Protein AF-A0A1Y3E7R2-F1 (afdb_monomer)

Structure (mmCIF, N/CA/C/O backbone):
data_AF-A0A1Y3E7R2-F1
#
_entry.id   AF-A0A1Y3E7R2-F1
#
loop_
_atom_site.group_PDB
_atom_site.id
_atom_site.type_symbol
_atom_site.label_atom_id
_atom_site.label_alt_id
_atom_site.label_comp_id
_atom_site.label_asym_id
_atom_site.label_entity_id
_atom_site.label_seq_id
_atom_site.pdbx_PDB_ins_code
_atom_site.Cartn_x
_atom_site.Cartn_y
_atom_site.Cartn_z
_atom_site.occupancy
_atom_site.B_iso_or_equiv
_atom_site.auth_seq_id
_atom_site.auth_comp_id
_atom_site.auth_asym_id
_atom_site.auth_atom_id
_atom_site.pdbx_PDB_model_num
ATOM 1 N N . MET A 1 1 ? -13.889 -16.840 64.607 1.00 48.59 1 MET A N 1
ATOM 2 C CA . MET A 1 1 ? -13.184 -15.552 64.413 1.00 48.59 1 MET A CA 1
ATOM 3 C C . MET A 1 1 ? -12.658 -15.409 62.982 1.00 48.59 1 MET A C 1
ATOM 5 O O . MET A 1 1 ? -13.091 -14.494 62.297 1.00 48.59 1 MET A O 1
ATOM 9 N N . TRP A 1 2 ? -11.839 -16.344 62.480 1.00 43.16 2 TRP A N 1
ATOM 10 C CA . TRP A 1 2 ? -11.330 -16.320 61.095 1.00 43.16 2 TRP A CA 1
ATOM 11 C C . TRP A 1 2 ? -12.426 -16.382 60.014 1.00 43.16 2 TRP A C 1
ATOM 13 O O . TRP A 1 2 ? -12.438 -15.567 59.103 1.00 43.16 2 TRP A O 1
ATOM 23 N N . GLN A 1 3 ? -13.434 -17.247 60.172 1.00 54.41 3 GLN A N 1
ATOM 24 C CA . GLN A 1 3 ? -14.582 -17.322 59.248 1.00 54.41 3 GLN A CA 1
ATOM 25 C C . GLN A 1 3 ? -15.438 -16.041 59.232 1.00 54.41 3 GLN A C 1
ATOM 27 O O . GLN A 1 3 ? -16.072 -15.712 58.233 1.00 54.41 3 GLN A O 1
ATOM 32 N N . THR A 1 4 ? -15.458 -15.300 60.342 1.00 60.34 4 THR A N 1
ATOM 33 C CA . THR A 1 4 ? -16.189 -14.034 60.476 1.00 60.34 4 THR A CA 1
ATOM 34 C C . THR A 1 4 ? -15.449 -12.906 59.754 1.00 60.34 4 THR A C 1
ATOM 36 O O . THR A 1 4 ? -16.074 -12.142 59.025 1.00 60.34 4 THR A O 1
ATOM 39 N N . LEU A 1 5 ? -14.118 -12.861 59.893 1.00 44.66 5 LEU A N 1
ATOM 40 C CA . LEU A 1 5 ? -13.217 -11.986 59.133 1.00 44.66 5 LEU A CA 1
ATOM 41 C C . LEU A 1 5 ? -13.256 -12.296 57.634 1.00 44.66 5 LEU A C 1
ATOM 43 O O . LEU A 1 5 ? -13.367 -11.374 56.834 1.00 44.66 5 LEU A O 1
ATOM 47 N N . GLN A 1 6 ? -13.259 -13.575 57.257 1.00 53.16 6 GLN A N 1
ATOM 48 C CA . GLN A 1 6 ? -13.374 -14.001 55.867 1.00 53.16 6 GLN A CA 1
ATOM 49 C C . GLN A 1 6 ? -14.718 -13.585 55.259 1.00 53.16 6 GLN A C 1
AT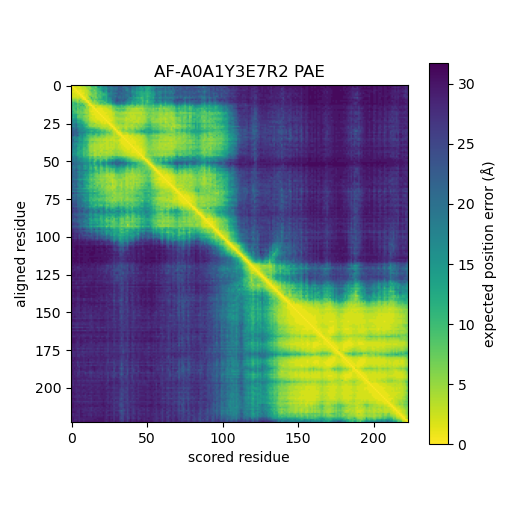OM 51 O O . GLN A 1 6 ? -14.716 -12.968 54.204 1.00 53.16 6 GLN A O 1
ATOM 56 N N . ARG A 1 7 ? -15.854 -13.793 55.943 1.00 55.09 7 ARG A N 1
ATOM 57 C CA . ARG A 1 7 ? -17.171 -13.326 55.459 1.00 55.09 7 ARG A CA 1
ATOM 58 C C . ARG A 1 7 ? -17.285 -11.802 55.377 1.00 55.09 7 ARG A C 1
ATOM 60 O O . ARG A 1 7 ? -17.940 -11.292 54.473 1.00 55.09 7 ARG A O 1
ATOM 67 N N . LEU A 1 8 ? -16.694 -11.064 56.319 1.00 57.59 8 LEU A N 1
ATOM 68 C CA . LEU A 1 8 ? -16.677 -9.594 56.296 1.00 57.59 8 LEU A CA 1
ATOM 69 C C . LEU A 1 8 ? -15.797 -9.066 55.156 1.00 57.59 8 LEU A C 1
ATOM 71 O O . LEU A 1 8 ? -16.212 -8.158 54.435 1.00 57.59 8 LEU A O 1
ATOM 75 N N . HIS A 1 9 ? -14.631 -9.677 54.945 1.00 51.28 9 HIS A N 1
ATOM 76 C CA . HIS A 1 9 ? -13.723 -9.349 53.851 1.00 51.28 9 HIS A CA 1
ATOM 77 C C . HIS A 1 9 ? -14.278 -9.791 52.484 1.00 51.28 9 HIS A C 1
ATOM 79 O O . HIS A 1 9 ? -14.146 -9.054 51.517 1.00 51.28 9 HIS A O 1
ATOM 85 N N . GLU A 1 10 ? -14.980 -10.925 52.395 1.00 49.47 10 GLU A N 1
ATOM 86 C CA . GLU A 1 10 ? -15.714 -11.384 51.201 1.00 49.47 10 GLU A CA 1
ATOM 87 C C . GLU A 1 10 ? -16.922 -10.494 50.879 1.00 49.47 10 GLU A C 1
ATOM 89 O O . GLU A 1 10 ? -17.213 -10.236 49.717 1.00 49.47 10 GLU A O 1
ATOM 94 N N . ARG A 1 11 ? -17.628 -9.959 51.882 1.00 49.81 11 ARG A N 1
ATOM 95 C CA . ARG A 1 11 ? -18.685 -8.956 51.648 1.00 49.81 11 ARG A CA 1
ATOM 96 C C . ARG A 1 11 ? -18.108 -7.627 51.164 1.00 49.81 11 ARG A C 1
ATOM 98 O O . ARG A 1 11 ? -18.665 -7.027 50.246 1.00 49.81 11 ARG A O 1
ATOM 105 N N . ALA A 1 12 ? -16.979 -7.193 51.726 1.00 52.09 12 ALA A N 1
ATOM 106 C CA . ALA A 1 12 ? -16.237 -6.032 51.233 1.00 52.09 12 ALA A CA 1
ATOM 107 C C . ALA A 1 12 ? -15.675 -6.273 49.816 1.00 52.09 12 ALA A C 1
ATOM 109 O O . ALA A 1 12 ? -15.677 -5.359 48.988 1.00 52.09 12 ALA A O 1
ATOM 110 N N . SER A 1 13 ? -15.273 -7.510 49.504 1.00 58.81 13 SER A N 1
ATOM 111 C CA . SER A 1 13 ? -14.800 -7.916 48.179 1.00 58.81 13 SER A CA 1
ATOM 112 C C . SER A 1 13 ? -15.940 -7.973 47.158 1.00 58.81 13 SER A C 1
ATOM 114 O O . SER A 1 13 ? -15.762 -7.502 46.039 1.00 58.81 13 SER A O 1
ATOM 116 N N . ILE A 1 14 ? -17.136 -8.429 47.551 1.00 65.31 14 ILE A N 1
ATOM 117 C CA . ILE A 1 14 ? -18.356 -8.415 46.729 1.00 65.31 14 ILE A CA 1
ATOM 118 C C . ILE A 1 14 ? -18.840 -6.992 46.471 1.00 65.31 14 ILE A C 1
ATOM 120 O O . ILE A 1 14 ? -19.171 -6.676 45.332 1.00 65.31 14 ILE A O 1
ATOM 124 N N . GLY A 1 15 ? -18.851 -6.118 47.481 1.00 67.38 15 GLY A N 1
ATOM 125 C CA . GLY A 1 15 ? -19.223 -4.712 47.306 1.00 67.38 15 GLY A CA 1
ATOM 126 C C . GLY A 1 15 ? -18.272 -3.987 46.352 1.00 67.38 15 GLY A C 1
ATOM 127 O O . GLY A 1 15 ? -18.714 -3.320 45.417 1.00 67.38 15 GLY A O 1
ATOM 128 N N . ARG A 1 16 ? -16.960 -4.195 46.523 1.00 68.81 16 ARG A N 1
ATOM 129 C CA . ARG A 1 16 ? -15.931 -3.659 45.621 1.00 68.81 16 ARG A CA 1
ATOM 130 C C . ARG A 1 16 ? -16.040 -4.251 44.216 1.00 68.81 16 ARG A C 1
ATOM 132 O O . ARG A 1 16 ? -15.933 -3.512 43.245 1.00 68.81 16 ARG A O 1
ATOM 139 N N . LYS A 1 17 ? -16.322 -5.549 44.096 1.00 67.38 17 LYS A N 1
ATOM 140 C CA . LYS A 1 17 ? -16.548 -6.231 42.816 1.00 67.38 17 LYS A CA 1
ATOM 141 C C . LYS A 1 17 ? -17.792 -5.713 42.100 1.00 67.38 17 LYS A C 1
ATOM 143 O O . LYS A 1 17 ? -17.721 -5.425 40.914 1.00 67.38 17 LYS A O 1
ATOM 148 N N . LEU A 1 18 ? -18.910 -5.548 42.805 1.00 67.50 18 LEU A N 1
ATOM 149 C CA . LEU A 1 18 ? -20.140 -4.969 42.262 1.00 67.50 18 LEU A CA 1
ATOM 150 C C . LEU A 1 18 ? -19.922 -3.525 41.818 1.00 67.50 18 LEU A C 1
ATOM 152 O O . LEU A 1 18 ? -20.389 -3.146 40.749 1.00 67.50 18 LEU A O 1
ATOM 156 N N . TYR A 1 19 ? -19.186 -2.736 42.601 1.00 75.38 19 TYR A N 1
ATOM 157 C CA . TYR A 1 19 ? -18.806 -1.379 42.224 1.00 75.38 19 TYR A CA 1
ATOM 158 C C . TYR A 1 19 ? -17.951 -1.360 40.949 1.00 75.38 19 TYR A C 1
ATOM 160 O O . TYR A 1 19 ? -18.277 -0.629 40.017 1.00 75.38 19 TYR A O 1
ATOM 168 N N . LEU A 1 20 ? -16.907 -2.194 40.876 1.00 70.75 20 LEU A N 1
ATOM 169 C CA . LEU A 1 20 ? -16.027 -2.295 39.707 1.00 70.75 20 LEU A CA 1
ATOM 170 C C . LEU A 1 20 ? -16.777 -2.796 38.467 1.00 70.75 20 LEU A C 1
ATOM 172 O O . LEU A 1 20 ? -16.630 -2.203 37.406 1.00 70.75 20 LEU A O 1
ATOM 176 N N . MET A 1 21 ? -17.644 -3.803 38.604 1.00 68.75 21 MET A N 1
ATOM 177 C CA . MET A 1 21 ? -18.493 -4.307 37.517 1.00 68.75 21 MET A CA 1
ATOM 178 C C . MET A 1 21 ? -19.489 -3.252 37.049 1.00 68.75 21 MET A C 1
ATOM 180 O O . MET A 1 21 ? -19.584 -2.978 35.859 1.00 68.75 21 MET A O 1
ATOM 184 N N . ARG A 1 22 ? -20.197 -2.590 37.969 1.00 72.62 22 ARG A N 1
ATOM 185 C CA . ARG A 1 22 ? -21.127 -1.508 37.621 1.00 72.62 22 ARG A CA 1
ATOM 186 C C . ARG A 1 22 ? -20.408 -0.353 36.925 1.00 72.62 22 ARG A C 1
ATOM 188 O O . ARG A 1 22 ? -20.959 0.226 35.994 1.00 72.62 22 ARG A O 1
ATOM 195 N N . LYS A 1 23 ? -19.184 -0.035 37.354 1.00 77.25 23 LYS A N 1
ATOM 196 C CA . LYS A 1 23 ? -18.335 0.973 36.712 1.00 77.25 23 LYS A CA 1
ATOM 197 C C . LYS A 1 23 ? -17.867 0.519 35.325 1.00 77.25 23 LYS A C 1
ATOM 199 O O . LYS A 1 23 ? -17.872 1.332 34.411 1.00 77.25 23 LYS A O 1
ATOM 204 N N . LEU A 1 24 ? -17.525 -0.759 35.161 1.00 75.06 24 LEU A N 1
ATOM 205 C CA . LEU A 1 24 ? -17.124 -1.363 33.889 1.00 75.06 24 LEU A CA 1
ATOM 206 C C . LEU A 1 24 ? -18.269 -1.340 32.865 1.00 75.06 24 LEU A C 1
ATOM 208 O O . LEU A 1 24 ? -18.112 -0.762 31.795 1.00 75.06 24 LEU A O 1
ATOM 212 N N . TYR A 1 25 ? -19.443 -1.868 33.220 1.00 72.31 25 TYR A N 1
ATOM 213 C CA . TYR A 1 25 ? -20.623 -1.874 32.341 1.00 72.31 25 TYR A CA 1
ATOM 214 C C . TYR A 1 25 ? -21.200 -0.473 32.088 1.00 72.31 25 TYR A C 1
ATOM 216 O O . TYR A 1 25 ? -21.837 -0.239 31.062 1.00 72.31 25 TYR A O 1
ATOM 224 N N . GLY A 1 26 ? -20.985 0.459 33.020 1.00 73.56 26 GLY A N 1
ATOM 225 C CA . GLY A 1 26 ? -21.422 1.850 32.913 1.00 73.56 26 GLY A CA 1
ATOM 226 C C . GLY A 1 26 ? -20.464 2.760 32.144 1.00 73.56 26 GLY A C 1
ATOM 227 O O . GLY A 1 26 ? -20.820 3.909 31.883 1.00 73.56 26 GLY A O 1
ATOM 228 N N . MET A 1 27 ? -19.264 2.292 31.783 1.00 77.19 27 MET A N 1
ATOM 229 C CA . MET A 1 27 ? -18.353 3.091 30.971 1.00 77.19 27 MET A CA 1
ATOM 230 C C . MET A 1 27 ? -18.896 3.235 29.552 1.00 77.19 27 MET A C 1
ATOM 232 O O . MET A 1 27 ? -19.295 2.277 28.883 1.00 77.19 27 MET A O 1
ATOM 236 N N . ARG A 1 28 ? -18.895 4.480 29.095 1.00 76.88 28 ARG A N 1
ATOM 237 C CA . ARG A 1 28 ? -19.242 4.875 27.739 1.00 76.88 28 ARG A CA 1
ATOM 238 C C . ARG A 1 28 ? -18.183 5.846 27.269 1.00 76.88 28 ARG A C 1
ATOM 240 O O . ARG A 1 28 ? -17.807 6.751 28.015 1.00 76.88 28 ARG A O 1
ATOM 247 N N . PHE A 1 29 ? -17.700 5.651 26.053 1.00 75.19 29 PHE A N 1
ATOM 248 C CA . PHE A 1 29 ? -16.810 6.616 25.439 1.00 75.19 29 PHE A CA 1
ATOM 249 C C . PHE A 1 29 ? -17.634 7.831 25.011 1.00 75.19 29 PHE A C 1
ATOM 251 O O . PHE A 1 29 ? -18.410 7.766 24.062 1.00 75.19 29 PHE A O 1
ATOM 258 N N . THR A 1 30 ? -17.515 8.924 25.765 1.00 65.44 30 THR A N 1
ATOM 259 C CA . THR A 1 30 ? -18.251 10.171 25.514 1.00 65.44 30 THR A CA 1
ATOM 260 C C . THR A 1 30 ? -17.359 11.228 24.870 1.00 65.44 30 THR A C 1
ATOM 262 O O . THR A 1 30 ? -17.726 11.788 23.841 1.00 65.44 30 THR A O 1
ATOM 265 N N . HIS A 1 31 ? -16.167 11.465 25.428 1.00 57.28 31 HIS A N 1
ATOM 266 C CA . HIS A 1 31 ? -15.193 12.446 24.941 1.00 57.28 31 HIS A CA 1
ATOM 267 C C . HIS A 1 31 ? -13.747 11.993 25.222 1.00 57.28 31 HIS A C 1
ATOM 269 O O . HIS A 1 31 ? -13.496 11.236 26.159 1.00 57.28 31 HIS A O 1
ATOM 275 N N . GLY A 1 32 ? -12.779 12.497 24.447 1.00 68.12 32 GLY A N 1
ATOM 276 C CA . GLY A 1 32 ? -11.347 12.212 24.616 1.00 68.12 32 GLY A CA 1
ATOM 277 C C . GLY A 1 32 ? -10.779 11.310 23.520 1.00 68.12 32 GLY A C 1
ATOM 278 O O . GLY A 1 32 ? -11.336 11.222 22.432 1.00 68.12 32 GLY A O 1
ATOM 279 N N . THR A 1 33 ? -9.642 10.663 23.783 1.00 71.00 33 THR A N 1
ATOM 280 C CA . THR A 1 33 ? -9.033 9.706 22.846 1.00 71.00 33 THR A CA 1
ATOM 281 C C . THR A 1 33 ? -9.493 8.289 23.168 1.00 71.00 33 THR A C 1
ATOM 283 O O . THR A 1 33 ? -9.562 7.912 24.343 1.00 71.00 33 THR A O 1
ATOM 286 N N . MET A 1 34 ? -9.727 7.461 22.145 1.00 70.50 34 MET A N 1
ATOM 287 C CA . MET A 1 34 ? -10.049 6.042 22.345 1.00 70.50 34 MET A CA 1
ATOM 288 C C . MET A 1 34 ? -8.994 5.322 23.207 1.00 70.50 34 MET A C 1
ATOM 290 O O . MET A 1 34 ? -9.319 4.429 23.979 1.00 70.50 34 MET A O 1
ATOM 294 N N . GLN A 1 35 ? -7.730 5.747 23.148 1.00 68.06 35 GLN A N 1
ATOM 295 C CA . GLN A 1 35 ? -6.669 5.167 23.969 1.00 68.06 35 GLN A CA 1
ATOM 296 C C . GLN A 1 35 ? -6.808 5.490 25.462 1.00 68.06 35 GLN A C 1
ATOM 298 O O . GLN A 1 35 ? -6.546 4.622 26.287 1.00 68.06 35 GLN A O 1
ATOM 303 N N . SER A 1 36 ? -7.253 6.699 25.814 1.00 74.50 36 SER A N 1
ATOM 304 C CA . SER A 1 36 ? -7.559 7.050 27.207 1.00 74.50 36 SER A CA 1
ATOM 305 C C . SER A 1 36 ? -8.718 6.206 27.743 1.00 74.50 36 SER A C 1
ATOM 307 O O . SER A 1 36 ? -8.652 5.674 28.848 1.00 74.50 36 SER A O 1
ATOM 309 N N . HIS A 1 37 ? -9.746 6.006 26.915 1.00 77.12 37 HIS A N 1
ATOM 310 C CA . HIS A 1 37 ? -10.903 5.177 27.254 1.00 77.12 37 HIS A CA 1
ATOM 311 C C . HIS A 1 37 ? -10.533 3.709 27.472 1.00 77.12 37 HIS A C 1
ATOM 313 O O . HIS A 1 37 ? -10.878 3.131 28.499 1.00 77.12 37 HIS A O 1
ATOM 319 N N . ILE A 1 38 ? -9.753 3.128 26.556 1.00 73.75 38 ILE A N 1
ATOM 320 C CA . ILE A 1 38 ? -9.257 1.753 26.688 1.00 73.75 38 ILE A CA 1
ATOM 321 C C . ILE A 1 38 ? -8.362 1.619 27.924 1.00 73.75 38 ILE A C 1
ATOM 323 O O . ILE A 1 38 ? -8.511 0.661 28.678 1.00 73.75 38 ILE A O 1
ATOM 327 N N . ASN A 1 39 ? -7.475 2.585 28.180 1.00 75.56 39 ASN A N 1
ATOM 328 C CA . ASN A 1 39 ? -6.644 2.576 29.383 1.00 75.56 39 ASN A CA 1
ATOM 329 C C . ASN A 1 39 ? -7.501 2.607 30.659 1.00 75.56 39 ASN A C 1
ATOM 331 O O . ASN A 1 39 ? -7.202 1.868 31.592 1.00 75.56 39 ASN A O 1
ATOM 335 N N . GLY A 1 40 ? -8.593 3.379 30.685 1.00 78.25 40 GLY A N 1
ATOM 336 C CA . GLY A 1 40 ? -9.543 3.392 31.803 1.00 78.25 40 GLY A CA 1
ATOM 337 C C . GLY A 1 40 ? -10.268 2.054 32.001 1.00 78.25 40 GLY A C 1
ATOM 338 O O . GLY A 1 40 ? -10.442 1.604 33.137 1.00 78.25 40 GLY A O 1
ATOM 339 N N . ILE A 1 41 ? -10.632 1.373 30.910 1.00 75.94 41 ILE A N 1
ATOM 340 C CA . ILE A 1 41 ? -11.194 0.014 30.956 1.00 75.94 41 ILE A CA 1
ATOM 341 C C . ILE A 1 41 ? -10.166 -0.977 31.512 1.00 75.94 41 ILE A C 1
ATOM 343 O O . ILE A 1 41 ? -10.467 -1.709 32.456 1.00 75.94 41 ILE A O 1
ATOM 347 N N . LEU A 1 42 ? -8.939 -0.967 30.988 1.00 72.56 42 LEU A N 1
ATOM 348 C CA . LEU A 1 42 ? -7.851 -1.839 31.441 1.00 72.56 42 LEU A CA 1
ATOM 349 C C . LEU A 1 42 ? -7.462 -1.579 32.901 1.00 72.56 42 LEU A C 1
ATOM 351 O O . LEU A 1 42 ? -7.155 -2.519 33.634 1.00 72.56 42 LEU A O 1
ATOM 355 N N . GLU A 1 43 ? -7.523 -0.335 33.367 1.00 76.31 43 GLU A N 1
ATOM 356 C CA . GLU A 1 43 ? -7.282 0.001 34.771 1.00 76.31 43 GLU A CA 1
ATOM 357 C C . GLU A 1 43 ? -8.341 -0.641 35.687 1.00 76.31 43 GLU A C 1
ATOM 359 O O . GLU A 1 43 ? -8.024 -1.209 36.731 1.00 76.31 43 GLU A O 1
ATOM 364 N N . ILE A 1 44 ? -9.609 -0.648 35.274 1.00 74.31 44 ILE A N 1
ATOM 365 C CA . ILE A 1 44 ? -10.688 -1.290 36.042 1.00 74.31 44 ILE A CA 1
ATOM 366 C C . ILE A 1 44 ? -10.589 -2.819 35.983 1.00 74.31 44 ILE A C 1
ATOM 368 O O . ILE A 1 44 ? -10.835 -3.495 36.989 1.00 74.31 44 ILE A O 1
ATOM 372 N N . VAL A 1 45 ? -10.169 -3.375 34.846 1.00 72.00 45 VAL A N 1
ATOM 373 C CA . VAL A 1 45 ? -9.900 -4.813 34.697 1.00 72.00 45 VAL A CA 1
ATOM 374 C C . VAL A 1 45 ? -8.721 -5.243 35.567 1.00 72.00 45 VAL A C 1
ATOM 376 O O . VAL A 1 45 ? -8.834 -6.231 36.287 1.00 72.00 45 VAL A O 1
ATOM 379 N N . THR A 1 46 ? -7.617 -4.496 35.584 1.00 70.69 46 THR A N 1
ATOM 380 C CA . THR A 1 46 ? -6.460 -4.799 36.449 1.00 70.69 46 THR A CA 1
ATOM 381 C C . THR A 1 46 ? -6.813 -4.684 37.934 1.00 70.69 46 THR A C 1
ATOM 383 O O . THR A 1 46 ? -6.436 -5.559 38.714 1.00 70.69 46 THR A O 1
ATOM 386 N N . GLN A 1 47 ? -7.634 -3.703 38.325 1.00 69.88 47 GLN A N 1
ATOM 387 C CA . GLN A 1 47 ? -8.199 -3.615 39.681 1.00 69.88 47 GLN A CA 1
ATOM 388 C C . GLN A 1 47 ? -9.141 -4.788 40.021 1.00 69.88 47 GLN A C 1
ATOM 390 O O . GLN A 1 47 ? -9.291 -5.128 41.197 1.00 69.88 47 GLN A O 1
ATOM 395 N N . SER A 1 48 ? -9.752 -5.419 39.014 1.00 63.97 48 SER A N 1
ATOM 396 C CA . SER A 1 48 ? -10.640 -6.582 39.164 1.00 63.97 48 SER A CA 1
ATOM 397 C C . SER A 1 48 ? -9.891 -7.922 39.146 1.00 63.97 48 SER A C 1
ATOM 399 O O . SER A 1 48 ? -10.326 -8.857 39.818 1.00 63.97 48 SER A O 1
ATOM 401 N N . ARG A 1 49 ? -8.732 -8.018 38.471 1.00 60.25 49 ARG A N 1
ATOM 402 C CA . ARG A 1 49 ? -7.871 -9.223 38.443 1.00 60.25 49 ARG A CA 1
ATOM 403 C C . ARG A 1 49 ? -7.356 -9.623 39.834 1.00 60.25 49 ARG A C 1
ATOM 405 O O . ARG A 1 49 ? -7.134 -10.800 40.089 1.00 60.25 49 ARG A O 1
ATOM 412 N N . GLY A 1 50 ? -7.258 -8.676 40.773 1.00 56.50 50 GLY A N 1
ATOM 413 C CA . GLY A 1 50 ? -6.948 -8.955 42.183 1.00 56.50 50 GLY A CA 1
ATOM 414 C C . GLY A 1 50 ? -8.080 -9.623 42.988 1.00 56.50 50 GLY A C 1
ATOM 415 O O . GLY A 1 50 ? -7.875 -9.970 44.149 1.00 56.50 50 GLY A O 1
ATOM 416 N N . LEU A 1 51 ? -9.276 -9.801 42.409 1.00 57.88 51 LEU A N 1
ATOM 417 C CA . LEU A 1 51 ? -10.499 -10.256 43.088 1.00 57.88 51 LEU A CA 1
ATOM 418 C C . LEU A 1 51 ? -11.063 -11.549 42.456 1.00 57.88 51 LEU A C 1
ATOM 420 O O . LEU A 1 51 ? -12.138 -11.549 41.867 1.00 57.88 51 LEU A O 1
ATOM 424 N N . SER A 1 52 ? -10.328 -12.658 42.606 1.00 43.19 52 SER A N 1
ATOM 425 C CA . SER A 1 52 ? -10.728 -14.087 42.501 1.00 43.19 52 SER A CA 1
ATOM 426 C C . SER A 1 52 ? -11.575 -14.590 41.308 1.00 43.19 52 SER A C 1
ATOM 428 O O . SER A 1 52 ? -11.937 -15.768 41.283 1.00 43.19 52 SER A O 1
ATOM 430 N N . LYS A 1 53 ? -11.889 -13.772 40.304 1.00 55.69 53 LYS A N 1
ATOM 431 C CA . LYS A 1 53 ? -12.436 -14.235 39.025 1.00 55.69 53 LYS A CA 1
ATOM 432 C C . LYS A 1 53 ? -11.746 -13.445 37.920 1.00 55.69 53 LYS A C 1
ATOM 434 O O . LYS A 1 53 ? -12.011 -12.254 37.771 1.00 55.69 53 LYS A O 1
ATOM 439 N N . ASN A 1 54 ? -10.820 -14.100 37.221 1.00 57.56 54 ASN A N 1
ATOM 440 C CA . ASN A 1 54 ? -10.248 -13.566 35.992 1.00 57.56 54 ASN A CA 1
ATOM 441 C C . ASN A 1 54 ? -11.410 -13.330 35.027 1.00 57.56 54 ASN A C 1
ATOM 443 O O . ASN A 1 54 ? -12.171 -14.248 34.747 1.00 57.56 54 ASN A O 1
ATOM 447 N N . ILE A 1 55 ? -11.584 -12.081 34.610 1.00 62.53 55 ILE A N 1
ATOM 448 C CA . ILE A 1 55 ? -12.365 -11.765 33.419 1.00 62.53 55 ILE A CA 1
ATOM 449 C C . ILE A 1 55 ? -11.459 -12.206 32.277 1.00 62.53 55 ILE A C 1
ATOM 451 O O . ILE A 1 55 ? -10.350 -11.672 32.156 1.00 62.53 55 ILE A O 1
ATOM 455 N N . GLU A 1 56 ? -11.868 -13.241 31.556 1.00 62.72 56 GLU A N 1
ATOM 456 C CA . GLU A 1 56 ? -11.122 -13.738 30.405 1.00 62.72 56 GLU A CA 1
ATOM 457 C C . GLU A 1 56 ? -11.226 -12.720 29.265 1.00 62.72 56 GLU A C 1
ATOM 459 O O . GLU A 1 56 ? -12.147 -11.899 29.224 1.00 62.72 56 GLU A O 1
ATOM 464 N N . ASP A 1 57 ? -10.239 -12.709 28.371 1.00 59.81 57 ASP A N 1
ATOM 465 C CA . ASP A 1 57 ? -10.179 -11.705 27.305 1.00 59.81 57 ASP A CA 1
ATOM 466 C C . ASP A 1 57 ? -11.395 -11.818 26.354 1.00 59.81 57 ASP A C 1
ATOM 468 O O . ASP A 1 57 ? -11.844 -10.803 25.817 1.00 59.81 57 ASP A O 1
ATOM 472 N N . GLU A 1 58 ? -11.999 -13.010 26.269 1.00 60.25 58 GLU A N 1
ATOM 473 C CA . GLU A 1 58 ? -13.259 -13.313 25.569 1.00 60.25 58 GLU A CA 1
ATOM 474 C C . GLU A 1 58 ? -14.460 -12.525 26.120 1.00 60.25 58 GLU A C 1
ATOM 476 O O . GLU A 1 58 ? -15.295 -12.052 25.354 1.00 60.25 58 GLU A O 1
ATOM 481 N N . ASP A 1 59 ? -14.519 -12.280 27.433 1.00 68.56 59 ASP A N 1
ATOM 482 C CA . ASP A 1 59 ? -15.580 -11.475 28.057 1.00 68.56 59 ASP A CA 1
ATOM 483 C C . ASP A 1 59 ? -15.297 -9.968 27.947 1.00 68.56 59 ASP A C 1
ATOM 485 O O . ASP A 1 59 ? -16.206 -9.130 27.978 1.00 68.56 59 ASP A O 1
ATOM 489 N N . LEU A 1 60 ? -14.021 -9.587 27.844 1.00 70.62 60 LEU A N 1
ATOM 490 C CA . LEU A 1 60 ? -13.603 -8.188 27.863 1.00 70.62 60 LEU A CA 1
ATOM 491 C C . LEU A 1 60 ? -13.841 -7.483 26.523 1.00 70.62 60 LEU A C 1
ATOM 493 O O . LEU A 1 60 ? -14.178 -6.294 26.503 1.00 70.62 60 LEU A O 1
ATOM 497 N N . VAL A 1 61 ? -13.681 -8.198 25.410 1.00 68.81 61 VAL A N 1
ATOM 498 C CA . VAL A 1 61 ? -13.876 -7.652 24.060 1.00 68.81 61 VAL A CA 1
ATOM 499 C C . VAL A 1 61 ? -15.327 -7.201 23.822 1.00 68.81 61 VAL A C 1
ATOM 501 O O . VAL A 1 61 ? -15.513 -6.033 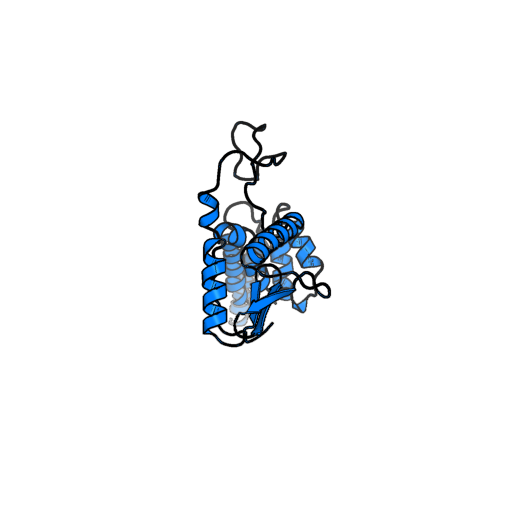23.464 1.00 68.81 61 VAL A O 1
ATOM 504 N N . PRO A 1 62 ? -16.367 -8.006 24.113 1.00 68.94 62 PRO A N 1
ATOM 505 C CA . PRO A 1 62 ? -17.762 -7.572 24.027 1.00 68.94 62 PRO A CA 1
ATOM 506 C C . PRO A 1 62 ? -18.063 -6.357 24.910 1.00 68.94 62 PRO A C 1
ATOM 508 O O . PRO A 1 62 ? -18.765 -5.434 24.488 1.00 68.94 62 PRO A O 1
ATOM 511 N N . ILE A 1 63 ? -17.490 -6.311 26.118 1.00 71.88 63 ILE A N 1
ATOM 512 C CA . ILE A 1 63 ? -17.642 -5.182 27.047 1.00 71.88 63 ILE A CA 1
ATOM 513 C C . ILE A 1 63 ? -17.014 -3.909 26.463 1.00 71.88 63 ILE A C 1
ATOM 515 O O . ILE A 1 63 ? -17.612 -2.833 26.556 1.00 71.88 63 ILE A O 1
ATOM 519 N N . MET A 1 64 ? -15.841 -4.013 25.828 1.00 71.62 64 MET A N 1
ATOM 520 C CA . MET A 1 64 ? -15.225 -2.879 25.136 1.00 71.62 64 MET A CA 1
ATOM 521 C C . MET A 1 64 ? -16.079 -2.403 23.966 1.00 71.62 64 MET A C 1
ATOM 523 O O . MET A 1 64 ? -16.344 -1.202 23.883 1.00 71.62 64 MET A O 1
ATOM 527 N N . LEU A 1 65 ? -16.536 -3.310 23.101 1.00 71.12 65 LEU A N 1
ATOM 528 C CA . LEU A 1 65 ? -17.347 -2.964 21.930 1.00 71.12 65 LEU A CA 1
ATOM 529 C C . LEU A 1 65 ? -18.659 -2.282 22.339 1.00 71.12 65 LEU A C 1
ATOM 531 O O . LEU A 1 65 ? -19.005 -1.243 21.782 1.00 71.12 65 LEU A O 1
ATOM 535 N N . CYS A 1 66 ? -19.318 -2.770 23.393 1.00 70.88 66 CYS A N 1
ATOM 536 C CA . CYS A 1 66 ? -20.539 -2.166 23.939 1.00 70.88 66 CYS A CA 1
ATOM 537 C C . CYS A 1 66 ? -20.317 -0.803 24.620 1.00 70.88 66 CYS A C 1
ATOM 539 O O . CYS A 1 66 ? -21.281 -0.084 24.896 1.00 70.88 66 CYS A O 1
ATOM 541 N N . SER A 1 67 ? -19.071 -0.449 24.951 1.00 77.50 67 SER A N 1
ATOM 542 C CA . SER A 1 67 ? -18.732 0.850 25.546 1.00 77.50 67 SER A CA 1
ATOM 543 C C . SER A 1 67 ? -18.510 1.953 24.503 1.00 77.50 67 SER A C 1
ATOM 545 O O . SER A 1 67 ? -18.458 3.132 24.871 1.00 77.50 67 SER A O 1
ATOM 547 N N . LEU A 1 68 ? -18.368 1.586 23.223 1.00 75.69 68 LEU A N 1
ATOM 548 C CA . LEU A 1 68 ? -18.151 2.521 22.124 1.00 75.69 68 LEU A CA 1
ATOM 549 C C . LEU A 1 68 ? -19.476 3.168 21.674 1.00 75.69 68 LEU A C 1
ATOM 551 O O . LEU A 1 68 ? -20.505 2.498 21.643 1.00 75.69 68 LEU A O 1
ATOM 555 N N . PRO A 1 69 ? -19.477 4.465 21.322 1.00 73.44 69 PRO A N 1
ATOM 556 C CA . PRO A 1 69 ? -20.644 5.150 20.783 1.00 73.44 69 PRO A CA 1
ATOM 557 C C . PRO A 1 69 ? -20.906 4.754 19.328 1.00 73.44 69 PRO A C 1
ATOM 559 O O . PRO A 1 69 ? -20.013 4.282 18.621 1.00 73.44 69 PRO A O 1
ATOM 562 N N . ASP A 1 70 ? -22.115 5.060 18.853 1.00 68.44 70 ASP A N 1
ATOM 563 C CA . ASP A 1 70 ? -22.601 4.728 17.504 1.00 68.44 70 ASP A CA 1
ATOM 564 C C . ASP A 1 70 ? -21.702 5.245 16.367 1.00 68.44 70 ASP A C 1
ATOM 566 O O . ASP A 1 70 ? -21.720 4.711 15.257 1.00 68.44 70 ASP A O 1
ATOM 570 N N . SER A 1 71 ? -20.862 6.253 16.629 1.00 64.94 71 SER A N 1
ATOM 571 C CA . SER A 1 71 ? -19.858 6.749 15.678 1.00 64.94 71 SER A CA 1
ATOM 572 C C . SER A 1 71 ? -18.799 5.706 15.298 1.00 64.94 71 SER A C 1
ATOM 574 O O . SER A 1 71 ? -18.178 5.840 14.243 1.00 64.94 71 SER A O 1
ATOM 576 N N . TYR A 1 72 ? -18.621 4.654 16.103 1.00 66.38 72 TYR A N 1
ATOM 577 C CA . TYR A 1 72 ? -17.736 3.519 15.827 1.00 66.38 72 TYR A CA 1
ATOM 578 C C . TYR A 1 72 ? -18.501 2.271 15.358 1.00 66.38 72 TYR A C 1
ATOM 580 O O . TYR A 1 72 ? -17.895 1.212 15.218 1.00 66.38 72 TYR A O 1
ATOM 588 N N . SER A 1 73 ? -19.800 2.379 15.052 1.00 68.12 73 SER A N 1
ATOM 589 C CA . SER A 1 73 ? -20.639 1.264 14.573 1.00 68.12 73 SER A CA 1
ATOM 590 C C . SER A 1 73 ? -20.039 0.517 13.379 1.00 68.12 73 SER A C 1
ATOM 592 O O . SER A 1 73 ? -20.008 -0.705 13.378 1.00 68.12 73 SER A O 1
ATOM 594 N N . ALA A 1 74 ? -19.467 1.228 12.402 1.00 67.19 74 ALA A N 1
ATOM 595 C CA . ALA A 1 74 ? -18.801 0.601 11.257 1.00 67.19 74 ALA A CA 1
ATOM 596 C C . ALA A 1 74 ? -17.588 -0.261 11.663 1.00 67.19 74 ALA A C 1
ATOM 598 O O . ALA A 1 74 ? -17.315 -1.278 11.030 1.00 67.19 74 ALA A O 1
ATOM 599 N N . LEU A 1 75 ? -16.868 0.139 12.717 1.00 67.25 75 LEU A N 1
ATOM 600 C CA . LEU A 1 75 ? -15.761 -0.629 13.286 1.00 67.25 75 LEU A CA 1
ATOM 601 C C . LEU A 1 75 ? -16.287 -1.828 14.080 1.00 67.25 75 LEU A C 1
ATOM 603 O O . LEU A 1 75 ? -15.734 -2.911 13.943 1.00 67.25 75 LEU A O 1
ATOM 607 N N . VAL A 1 76 ? -17.377 -1.663 14.832 1.00 70.12 76 VAL A N 1
ATOM 608 C CA . VAL A 1 76 ? -18.043 -2.762 15.548 1.00 70.12 76 VAL A CA 1
ATOM 609 C C . VAL A 1 76 ? -18.531 -3.830 14.564 1.00 70.12 76 VAL A C 1
ATOM 611 O O . VAL A 1 76 ? -18.112 -4.974 14.676 1.00 70.12 76 VAL A O 1
ATOM 614 N N . THR A 1 77 ? -19.273 -3.466 13.516 1.00 71.25 77 THR A N 1
ATOM 615 C CA . THR A 1 77 ? -19.748 -4.417 12.491 1.00 71.25 77 THR A CA 1
ATOM 616 C C . THR A 1 77 ? -18.601 -5.107 11.743 1.00 71.25 77 THR A C 1
ATOM 618 O O . THR A 1 77 ? -18.690 -6.286 11.406 1.00 71.25 77 THR A O 1
ATOM 621 N N . ALA A 1 78 ? -17.496 -4.399 11.482 1.00 66.56 78 ALA A N 1
ATOM 622 C CA . ALA A 1 78 ? -16.315 -4.988 10.847 1.00 66.56 78 ALA A CA 1
ATOM 623 C C . ALA A 1 78 ? -15.559 -5.970 11.761 1.00 66.56 78 ALA A C 1
ATOM 625 O O . ALA A 1 78 ? -14.831 -6.828 11.258 1.00 66.56 78 ALA A O 1
ATOM 626 N N . LEU A 1 79 ? -15.698 -5.815 13.079 1.00 68.25 79 LEU A N 1
ATOM 627 C CA . LEU A 1 79 ? -15.124 -6.693 14.096 1.00 68.25 79 LEU A CA 1
ATOM 628 C C . LEU A 1 79 ? -16.038 -7.890 14.390 1.00 68.25 79 LEU A C 1
ATOM 630 O O . LEU A 1 79 ? -15.532 -8.996 14.509 1.00 68.25 79 LEU A O 1
ATOM 634 N N . GLU A 1 80 ? -17.357 -7.697 14.415 1.00 67.06 80 GLU A N 1
ATOM 635 C CA . GLU A 1 80 ? -18.363 -8.758 14.604 1.00 67.06 80 GLU A CA 1
ATOM 636 C C . GLU A 1 80 ? -18.363 -9.801 13.476 1.00 67.06 80 GLU A C 1
ATOM 638 O O . GLU A 1 80 ? -18.715 -10.953 13.696 1.00 67.06 80 GLU A O 1
ATOM 643 N N . GLY A 1 81 ? -17.971 -9.415 12.257 1.00 66.12 81 GLY A N 1
ATOM 644 C CA . GLY A 1 81 ? -17.897 -10.322 11.107 1.00 66.12 81 GLY A CA 1
ATOM 645 C C . GLY A 1 81 ? -16.627 -11.179 11.031 1.00 66.12 81 GLY A C 1
ATOM 646 O O . GLY A 1 81 ? -16.405 -11.812 9.997 1.00 66.12 81 GLY A O 1
ATOM 647 N N . ARG A 1 82 ? -15.761 -11.148 12.052 1.00 65.69 82 ARG A N 1
ATOM 648 C CA . ARG A 1 82 ? -14.489 -11.889 12.090 1.00 65.69 82 ARG A CA 1
ATOM 649 C C . ARG A 1 82 ? -14.560 -13.090 13.026 1.00 65.69 82 ARG A C 1
ATOM 651 O O . ARG A 1 82 ? -15.421 -13.158 13.892 1.00 65.69 82 ARG A O 1
ATOM 658 N N . ASP A 1 83 ? -13.632 -14.021 12.824 1.00 63.00 83 ASP A N 1
ATOM 659 C CA . ASP A 1 83 ? -13.464 -15.186 13.688 1.00 63.00 83 ASP A CA 1
ATOM 660 C C . ASP A 1 83 ? -13.033 -14.750 15.103 1.00 63.00 83 ASP A C 1
ATOM 662 O O . ASP A 1 83 ? -12.241 -13.816 15.270 1.00 63.00 83 ASP A O 1
ATOM 666 N N . GLU A 1 84 ? -13.572 -15.420 16.120 1.00 58.31 84 GLU A N 1
ATOM 667 C CA . GLU A 1 84 ? -13.428 -15.091 17.546 1.00 58.31 84 GLU A CA 1
ATOM 668 C C . GLU A 1 84 ? -11.956 -15.179 17.998 1.00 58.31 84 GLU A C 1
ATOM 670 O O . GLU A 1 84 ? -11.511 -14.414 18.853 1.00 58.31 84 GLU A O 1
ATOM 675 N N . ALA A 1 85 ? -11.158 -16.018 17.325 1.00 57.00 85 ALA A N 1
ATOM 676 C CA . ALA A 1 85 ? -9.723 -16.182 17.567 1.00 57.00 85 ALA A CA 1
ATOM 677 C C . ALA A 1 85 ? -8.861 -14.954 17.190 1.00 57.00 85 ALA A C 1
ATOM 679 O O . ALA A 1 85 ? -7.761 -14.791 17.723 1.00 57.00 85 ALA A O 1
ATOM 680 N N . ASP A 1 86 ? -9.345 -14.074 16.305 1.00 58.03 86 ASP A N 1
ATOM 681 C CA . ASP A 1 86 ? -8.609 -12.879 15.855 1.00 58.03 86 ASP A CA 1
ATOM 682 C C . ASP A 1 86 ? -8.945 -11.620 16.683 1.00 58.03 86 ASP A C 1
ATOM 684 O O . ASP A 1 86 ? -8.283 -10.577 16.573 1.00 58.03 86 ASP A O 1
ATOM 688 N N . LEU A 1 87 ? -9.977 -11.697 17.528 1.00 62.53 87 LEU A N 1
ATOM 689 C CA . LEU A 1 87 ? -10.502 -10.593 18.329 1.00 62.53 87 LEU A CA 1
ATOM 690 C C . LEU A 1 87 ? -9.700 -10.418 19.624 1.00 62.53 87 LEU A C 1
ATOM 692 O O . LEU A 1 87 ? -10.148 -10.718 20.723 1.00 62.53 87 LEU A O 1
ATOM 696 N N . THR A 1 88 ? -8.489 -9.875 19.497 1.00 65.31 88 THR A N 1
ATOM 697 C CA . THR A 1 88 ? -7.631 -9.548 20.647 1.00 65.31 88 THR A CA 1
ATOM 698 C C . THR A 1 88 ? -7.647 -8.055 20.984 1.00 65.31 88 THR A C 1
ATOM 700 O O . THR A 1 88 ? -7.830 -7.185 20.126 1.00 65.31 88 THR A O 1
ATOM 703 N N . ILE A 1 89 ? -7.381 -7.723 22.253 1.00 62.12 89 ILE A N 1
ATOM 704 C CA . ILE A 1 89 ? -7.251 -6.332 22.728 1.00 62.12 89 ILE A CA 1
ATOM 705 C C . ILE A 1 89 ? -6.171 -5.580 21.929 1.00 62.12 89 ILE A C 1
ATOM 707 O O . ILE A 1 89 ? -6.352 -4.414 21.573 1.00 62.12 89 ILE A O 1
ATOM 711 N N . GLU A 1 90 ? -5.064 -6.251 21.595 1.00 60.56 90 GLU A N 1
ATOM 712 C CA . GLU A 1 90 ? -3.995 -5.691 20.759 1.00 60.56 90 GLU A CA 1
ATOM 713 C C . GLU A 1 90 ? -4.474 -5.341 19.346 1.00 60.56 90 GLU A C 1
ATOM 715 O O . GLU A 1 90 ? -4.106 -4.291 18.804 1.00 60.56 90 GLU A O 1
ATOM 720 N N . TYR A 1 91 ? -5.340 -6.169 18.761 1.00 64.94 91 TYR A N 1
ATOM 721 C CA . TYR A 1 91 ? -5.928 -5.889 17.458 1.00 64.94 91 TYR A CA 1
ATOM 722 C C . TYR A 1 91 ? -6.845 -4.660 17.495 1.00 64.94 91 TYR A C 1
ATOM 724 O O . TYR A 1 91 ? -6.762 -3.800 16.611 1.00 64.94 91 TYR A O 1
ATOM 732 N N . ILE A 1 92 ? -7.652 -4.507 18.550 1.00 64.00 92 ILE A N 1
ATOM 733 C CA . ILE A 1 92 ? -8.476 -3.304 18.770 1.00 64.00 92 ILE A CA 1
ATOM 734 C C . ILE A 1 92 ? -7.577 -2.063 18.911 1.00 64.00 92 ILE A C 1
ATOM 736 O O . ILE A 1 92 ? -7.838 -1.022 18.301 1.00 64.00 92 ILE A O 1
ATOM 740 N N . PHE A 1 93 ? -6.450 -2.179 19.622 1.00 62.62 93 PHE A N 1
ATOM 741 C CA . PHE A 1 93 ? -5.454 -1.107 19.732 1.00 62.62 93 PHE A CA 1
ATOM 742 C C . PHE A 1 93 ? -4.823 -0.703 18.398 1.00 62.62 93 PHE A C 1
ATOM 744 O O . PHE A 1 93 ? -4.488 0.477 18.223 1.00 62.62 93 PHE A O 1
ATOM 751 N N . LYS A 1 94 ? -4.610 -1.667 17.496 1.00 60.97 94 LYS A N 1
ATOM 752 C CA . LYS A 1 94 ? -4.044 -1.448 16.157 1.00 60.97 94 LYS A CA 1
ATOM 753 C C . LYS A 1 94 ? -5.080 -0.871 15.192 1.00 60.97 94 LYS A C 1
ATOM 755 O O . LYS A 1 94 ? -4.729 -0.033 14.366 1.00 60.97 94 LYS A O 1
ATOM 760 N N . SER A 1 95 ? -6.337 -1.275 15.347 1.00 56.66 95 SER A N 1
ATOM 761 C CA . SER A 1 95 ? -7.469 -0.859 14.513 1.00 56.66 95 SER A CA 1
ATOM 762 C C . SER A 1 95 ? -8.069 0.490 14.923 1.00 56.66 95 SER A C 1
ATOM 764 O O . SER A 1 95 ? -8.958 0.990 14.239 1.00 56.66 95 SER A O 1
ATOM 766 N N . ASN A 1 96 ? -7.583 1.097 16.014 1.00 62.25 96 ASN A N 1
ATOM 767 C CA . ASN A 1 96 ? -8.049 2.390 16.504 1.00 62.25 96 ASN A CA 1
ATOM 768 C C . ASN A 1 96 ? -7.939 3.488 15.414 1.00 62.25 96 ASN A C 1
ATOM 770 O O . ASN A 1 96 ? -6.824 3.904 1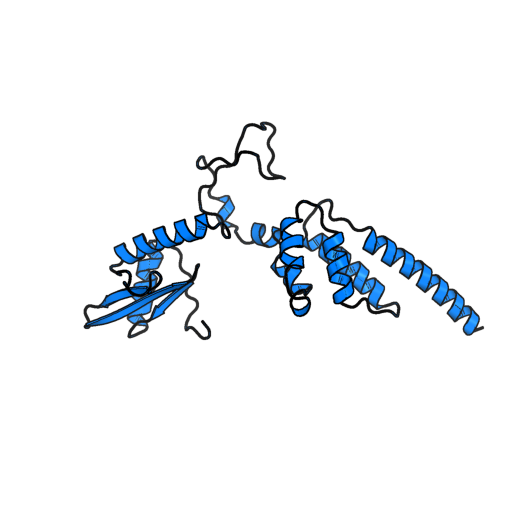5.068 1.00 62.25 96 ASN A O 1
ATOM 774 N N . PRO A 1 97 ? -9.068 4.033 14.928 1.00 55.19 97 PRO A N 1
ATOM 775 C CA . PRO A 1 97 ? -9.075 5.032 13.863 1.00 55.19 97 PRO A CA 1
ATOM 776 C C . PRO A 1 97 ? -8.497 6.391 14.302 1.00 55.19 97 PRO A C 1
ATOM 778 O O . PRO A 1 97 ? -8.034 7.159 13.457 1.00 55.19 97 PRO A O 1
ATOM 781 N N . ASP A 1 98 ? -8.420 6.686 15.605 1.00 53.28 98 ASP A N 1
ATOM 782 C CA . ASP A 1 98 ? -7.774 7.908 16.113 1.00 53.28 98 ASP A CA 1
ATOM 783 C C . ASP A 1 98 ? -6.245 7.850 15.982 1.00 53.28 98 ASP A C 1
ATOM 785 O O . ASP A 1 98 ? -5.598 8.864 15.711 1.00 53.28 98 ASP A O 1
ATOM 789 N N . LYS A 1 99 ? -5.645 6.657 16.106 1.00 46.22 99 LYS A N 1
ATOM 790 C CA . LYS A 1 99 ? -4.210 6.466 15.828 1.00 46.22 99 LYS A CA 1
ATOM 791 C C . LYS A 1 99 ? -3.909 6.577 14.339 1.00 46.22 99 LYS A C 1
ATOM 793 O O . LYS A 1 99 ? -2.854 7.094 13.978 1.00 46.22 99 LYS A O 1
ATOM 798 N N . VAL A 1 100 ? -4.834 6.135 13.487 1.00 47.62 100 VAL A N 1
ATOM 799 C CA . VAL A 1 100 ? -4.747 6.347 12.034 1.00 47.62 100 VAL A CA 1
ATOM 800 C C . VAL A 1 100 ? -4.762 7.848 11.717 1.00 47.62 100 VAL A C 1
ATOM 802 O O . VAL A 1 100 ? -3.979 8.297 10.888 1.00 47.62 100 VAL A O 1
ATOM 805 N N . ARG A 1 101 ? -5.550 8.653 12.448 1.00 44.81 101 ARG A N 1
ATOM 806 C CA . ARG A 1 101 ? -5.561 10.124 12.320 1.00 44.81 101 ARG A CA 1
ATOM 807 C C . ARG A 1 101 ? -4.280 10.811 12.812 1.00 44.81 101 ARG A C 1
ATOM 809 O O . ARG A 1 101 ? -3.864 11.792 12.206 1.00 44.81 101 ARG A O 1
ATOM 816 N N . GLN A 1 102 ? -3.656 10.330 13.891 1.00 42.38 102 GLN A N 1
ATOM 817 C CA . GLN A 1 102 ? -2.454 10.959 14.470 1.00 42.38 102 GLN A CA 1
ATOM 818 C C . GLN A 1 102 ? -1.133 10.562 13.791 1.00 42.38 102 GLN A C 1
ATOM 820 O O . GLN A 1 102 ? -0.140 11.273 13.934 1.00 42.38 102 GLN A O 1
ATOM 825 N N . ARG A 1 103 ? -1.089 9.446 13.049 1.00 39.50 103 ARG A N 1
ATOM 826 C CA . ARG A 1 103 ? 0.147 8.944 12.421 1.00 39.50 103 ARG A CA 1
ATOM 827 C C . ARG A 1 103 ? 0.653 9.755 11.224 1.00 39.50 103 ARG A C 1
ATOM 829 O O . ARG A 1 103 ? 1.771 9.500 10.787 1.00 39.50 103 ARG A O 1
ATOM 836 N N . GLU A 1 104 ? -0.078 10.758 10.735 1.00 44.66 104 GLU A N 1
ATOM 837 C CA . GLU A 1 104 ? 0.376 11.569 9.597 1.00 44.66 104 GLU A CA 1
ATOM 838 C C . GLU A 1 104 ? 0.511 13.070 9.911 1.00 44.66 104 GLU A C 1
ATOM 840 O O . GLU A 1 104 ? -0.367 13.870 9.576 1.00 44.66 104 GLU A O 1
ATOM 845 N N . PRO A 1 105 ? 1.671 13.515 10.431 1.00 35.53 105 PRO A N 1
ATOM 846 C CA . PRO A 1 105 ? 2.011 14.938 10.520 1.00 35.53 105 PRO A CA 1
ATOM 847 C C . PRO A 1 105 ? 2.053 15.640 9.148 1.00 35.53 105 PRO A C 1
ATOM 849 O O . PRO A 1 105 ? 1.967 16.863 9.073 1.00 35.53 105 PRO A O 1
ATOM 852 N N . LYS A 1 106 ? 2.148 14.885 8.042 1.00 39.84 106 LYS A N 1
ATOM 853 C CA . LYS A 1 106 ? 2.130 15.420 6.668 1.00 39.84 106 LYS A CA 1
ATOM 854 C C . LYS A 1 106 ? 0.745 15.896 6.202 1.00 39.84 106 LYS A C 1
ATOM 856 O O . LYS A 1 106 ? 0.685 16.682 5.258 1.00 39.84 106 LYS A O 1
ATOM 861 N N . MET A 1 107 ? -0.351 15.497 6.862 1.00 35.62 107 MET A N 1
ATOM 862 C CA . MET A 1 107 ? -1.710 15.931 6.489 1.00 35.62 107 MET A CA 1
ATOM 863 C C . MET A 1 107 ? -1.994 17.413 6.796 1.00 35.62 107 MET A C 1
ATOM 865 O O . MET A 1 107 ? -2.859 18.016 6.164 1.00 35.62 107 MET A O 1
ATOM 869 N N . LEU A 1 108 ? -1.264 18.037 7.728 1.00 35.94 108 LEU A N 1
ATOM 870 C CA . LEU A 1 108 ? -1.498 19.427 8.157 1.00 35.94 108 LEU A CA 1
ATOM 871 C C . LEU A 1 108 ? -1.091 20.487 7.116 1.00 35.94 108 LEU A C 1
ATOM 873 O O . LEU A 1 108 ? -1.580 21.611 7.171 1.00 35.94 108 LEU A O 1
ATOM 877 N N . LEU A 1 109 ? -0.253 20.142 6.134 1.00 37.28 109 LEU A N 1
ATOM 878 C CA . LEU A 1 109 ? 0.309 21.096 5.163 1.00 37.28 109 LEU A CA 1
ATOM 879 C C . LEU A 1 109 ? -0.469 21.207 3.838 1.00 37.28 109 LEU A C 1
ATOM 881 O O . LEU A 1 109 ? -0.018 21.885 2.918 1.00 37.28 109 LEU A O 1
ATOM 885 N N . LEU A 1 110 ? -1.620 20.544 3.692 1.00 37.53 110 LEU A N 1
ATOM 886 C CA . LEU A 1 110 ? -2.223 20.309 2.368 1.00 37.53 110 LEU A CA 1
ATOM 887 C C . LEU A 1 110 ? -3.584 20.989 2.133 1.00 37.53 110 LEU A C 1
ATOM 889 O O . LEU A 1 110 ? -4.271 20.672 1.164 1.00 37.53 110 LEU A O 1
ATOM 893 N N . TRP A 1 111 ? -3.981 21.970 2.942 1.00 36.94 111 TRP A N 1
ATOM 894 C CA . TRP A 1 111 ? -5.331 22.553 2.896 1.00 36.94 111 TRP A CA 1
ATOM 895 C C . TRP A 1 111 ? -5.430 23.789 1.987 1.00 36.94 111 TRP A C 1
ATOM 897 O O . TRP A 1 111 ? -4.755 24.780 2.220 1.00 36.94 111 TRP A O 1
ATOM 907 N N . GLN A 1 112 ? -6.266 23.720 0.936 1.00 33.53 112 GLN A N 1
ATOM 908 C CA . GLN A 1 112 ? -6.847 24.849 0.168 1.00 33.53 112 GLN A CA 1
ATOM 909 C C . GLN A 1 112 ? -7.648 24.368 -1.067 1.00 33.53 112 GLN A C 1
ATOM 911 O O . GLN A 1 112 ? -7.060 23.978 -2.065 1.00 33.53 112 GLN A O 1
ATOM 916 N N . LYS A 1 113 ? -8.975 24.458 -1.032 1.00 34.31 113 LYS A N 1
ATOM 917 C CA . LYS A 1 113 ? -9.914 24.360 -2.169 1.00 34.31 113 LYS A CA 1
ATOM 918 C C . LYS A 1 113 ? -9.691 23.253 -3.270 1.00 34.31 113 LYS A C 1
ATOM 920 O O . LYS A 1 113 ? -9.190 23.563 -4.342 1.00 34.31 113 LYS A O 1
ATOM 925 N N . GLY A 1 114 ? -10.125 21.989 -3.066 1.00 39.81 114 GLY A N 1
ATOM 926 C CA . GLY A 1 114 ? -10.610 21.042 -4.131 1.00 39.81 114 GLY A CA 1
ATOM 927 C C . GLY A 1 114 ? -11.221 19.661 -3.671 1.00 39.81 114 GLY A C 1
ATOM 928 O O . GLY A 1 114 ? -10.486 18.951 -3.018 1.00 39.81 114 GLY A O 1
ATOM 929 N N . ALA A 1 115 ? -12.476 19.256 -4.024 1.00 36.53 115 ALA A N 1
ATOM 930 C CA . ALA A 1 115 ? -13.327 18.034 -3.738 1.00 36.53 115 ALA A CA 1
ATOM 931 C C . ALA A 1 115 ? -14.348 17.938 -2.534 1.00 36.53 115 ALA A C 1
ATOM 933 O O . ALA A 1 115 ? -14.006 17.472 -1.458 1.00 36.53 115 ALA A O 1
ATOM 934 N N . TYR A 1 116 ? -15.616 18.343 -2.737 1.00 45.59 116 TYR A N 1
ATOM 935 C CA . TYR A 1 116 ? -16.718 18.559 -1.760 1.00 45.59 116 TYR A CA 1
ATOM 936 C C . TYR A 1 116 ? -17.172 17.317 -0.932 1.00 45.59 116 TYR A C 1
ATOM 938 O O . TYR A 1 116 ? -17.695 16.367 -1.509 1.00 45.59 116 TYR A O 1
ATOM 946 N N . GLN A 1 117 ? -17.104 17.354 0.410 1.00 46.03 117 GLN A N 1
ATOM 947 C CA . GLN A 1 117 ? -17.901 16.492 1.318 1.00 46.03 117 GLN A CA 1
ATOM 948 C C . GLN A 1 117 ? -19.193 17.198 1.754 1.00 46.03 117 GLN A C 1
ATOM 950 O O . GLN A 1 117 ? -19.109 18.194 2.448 1.00 46.03 117 GLN A O 1
ATOM 955 N N . SER A 1 118 ? -20.383 16.669 1.450 1.00 48.81 118 SER A N 1
ATOM 956 C CA . SER A 1 118 ? -21.693 17.314 1.709 1.00 48.81 118 SER A CA 1
ATOM 957 C C . SER A 1 118 ? -21.990 17.738 3.161 1.00 48.81 118 SER A C 1
ATOM 959 O O . SER A 1 118 ? -22.996 18.404 3.389 1.00 48.81 118 SER A O 1
ATOM 961 N N . LYS A 1 119 ? -21.166 17.343 4.139 1.00 57.09 119 LYS A N 1
ATOM 962 C CA . LYS A 1 119 ? -21.212 17.796 5.536 1.00 57.09 119 LYS A CA 1
ATOM 963 C C . LYS A 1 119 ? -19.800 17.866 6.116 1.00 57.09 119 LYS A C 1
ATOM 965 O O . LYS A 1 119 ? -18.914 17.131 5.684 1.00 57.09 119 LYS A O 1
ATOM 970 N N . GLN A 1 120 ? -19.612 18.734 7.105 1.00 60.00 120 GLN A N 1
ATOM 971 C CA . GLN A 1 120 ? -18.348 18.862 7.826 1.00 60.00 120 GLN A CA 1
ATOM 972 C C . GLN A 1 120 ? -18.036 17.590 8.631 1.00 60.00 120 GLN A C 1
ATOM 974 O O . GLN A 1 120 ? -18.960 16.970 9.163 1.00 60.00 120 GLN A O 1
ATOM 979 N N . PRO A 1 121 ? -16.758 17.180 8.729 1.00 62.66 121 PRO A N 1
ATOM 980 C CA . PRO A 1 121 ? -16.344 16.097 9.605 1.00 62.66 121 PRO A CA 1
ATOM 981 C C . PRO A 1 121 ? -16.689 16.414 11.069 1.00 62.66 121 PRO A C 1
ATOM 983 O O . PRO A 1 121 ? -16.395 17.525 11.523 1.00 62.66 121 PRO A O 1
ATOM 986 N N . PRO A 1 122 ? -17.223 15.443 11.832 1.00 57.59 122 PRO A N 1
ATOM 987 C CA . PRO A 1 122 ? -17.486 15.616 13.258 1.00 57.59 122 PRO A CA 1
ATOM 988 C C . PRO A 1 122 ? -16.222 16.057 14.008 1.00 57.59 122 PRO A C 1
ATOM 990 O O . PRO A 1 122 ? -15.175 15.411 13.890 1.00 57.59 122 PRO A O 1
ATOM 993 N N . GLY A 1 123 ? -16.315 17.155 14.764 1.00 64.56 123 GLY A N 1
ATOM 994 C CA . GLY A 1 123 ? -15.196 17.741 15.522 1.00 64.56 123 GLY A CA 1
ATOM 995 C C . GLY A 1 123 ? -14.359 18.794 14.778 1.00 64.56 123 GLY A C 1
ATOM 996 O O . GLY A 1 123 ? -13.456 19.369 15.380 1.00 64.56 123 GLY A O 1
ATOM 997 N N . PHE A 1 124 ? -14.671 19.077 13.509 1.00 58.25 124 PHE A N 1
ATOM 998 C CA . PHE A 1 124 ? -14.093 20.174 12.710 1.00 58.25 124 PHE A CA 1
ATOM 999 C C . PHE A 1 124 ? -15.196 21.079 12.144 1.00 58.25 124 PHE A C 1
ATOM 1001 O O . PHE A 1 124 ? -15.103 21.593 11.026 1.00 58.25 124 PHE A O 1
ATOM 1008 N N . GLU A 1 125 ? -16.281 21.198 12.907 1.00 71.62 125 GLU A N 1
ATOM 1009 C CA . GLU A 1 125 ? -17.458 21.969 12.542 1.00 71.62 125 GLU A CA 1
ATOM 1010 C C . GLU A 1 125 ? -17.182 23.460 12.750 1.00 71.62 125 GLU A C 1
ATOM 1012 O O . GLU A 1 125 ? -16.759 23.879 13.828 1.00 71.62 125 GLU A O 1
ATOM 1017 N N . ASP A 1 126 ? -17.406 24.254 11.710 1.00 67.94 126 ASP A N 1
ATOM 1018 C CA . ASP A 1 126 ? -17.357 25.711 11.778 1.00 67.94 126 ASP A CA 1
ATOM 1019 C C . ASP A 1 126 ? -18.791 26.250 11.905 1.00 67.94 126 ASP A C 1
ATOM 1021 O O . ASP A 1 126 ? -19.778 25.590 11.572 1.00 67.94 126 ASP A O 1
ATOM 1025 N N . THR A 1 127 ? -18.914 27.493 12.349 1.00 67.88 127 THR A N 1
ATOM 1026 C CA . THR A 1 127 ? -20.168 28.244 12.471 1.00 67.88 127 THR A CA 1
ATOM 1027 C C . THR A 1 127 ? -20.989 28.232 11.175 1.00 67.88 127 THR A C 1
ATOM 1029 O O . THR A 1 127 ? -22.218 28.297 11.209 1.00 67.88 127 THR A O 1
ATOM 1032 N N . ASN A 1 128 ? -20.319 28.132 10.022 1.00 68.19 128 ASN A N 1
ATOM 1033 C CA . ASN A 1 128 ? -20.952 28.045 8.713 1.00 68.19 128 ASN A CA 1
ATOM 1034 C C . ASN A 1 128 ? -21.165 26.582 8.282 1.00 68.19 128 ASN A C 1
ATOM 1036 O O . ASN A 1 128 ? -20.237 25.927 7.809 1.00 68.19 128 ASN A O 1
ATOM 1040 N N 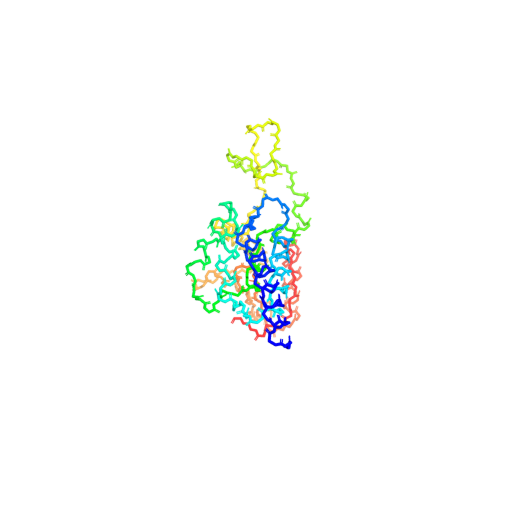. LYS A 1 129 ? -22.407 26.094 8.395 1.00 64.31 129 LYS A N 1
ATOM 1041 C CA . LYS A 1 129 ? -22.806 24.704 8.092 1.00 64.31 129 LYS A CA 1
ATOM 1042 C C . LYS A 1 129 ? -22.808 24.343 6.602 1.00 64.31 129 LYS A C 1
ATOM 1044 O O . LYS A 1 129 ? -22.832 23.156 6.282 1.00 64.31 129 LYS A O 1
ATOM 1049 N N . ASP A 1 130 ? -22.747 25.333 5.713 1.00 63.91 130 ASP A N 1
ATOM 1050 C CA . ASP A 1 130 ? -22.723 25.125 4.257 1.00 63.91 130 ASP A CA 1
ATOM 1051 C C . ASP A 1 130 ? -21.297 24.922 3.717 1.00 63.91 130 ASP A C 1
ATOM 1053 O O . ASP A 1 130 ? -21.093 24.586 2.547 1.00 63.91 130 ASP A O 1
ATOM 1057 N N . MET A 1 131 ? -20.281 25.115 4.564 1.00 54.94 131 MET A N 1
ATOM 1058 C CA . MET A 1 131 ? -18.890 24.862 4.205 1.00 54.94 131 MET A CA 1
ATOM 1059 C C . MET A 1 131 ? -18.610 23.363 4.214 1.00 54.94 131 MET A C 1
ATOM 1061 O O . MET A 1 131 ? -18.746 22.691 5.230 1.00 54.94 131 MET A O 1
ATOM 1065 N N . VAL A 1 132 ? -18.159 22.853 3.077 1.00 57.50 132 VAL A N 1
ATOM 1066 C CA . VAL A 1 132 ? -17.744 21.464 2.901 1.00 57.50 132 VAL A CA 1
ATOM 1067 C C . VAL A 1 132 ? -16.224 21.346 2.901 1.00 57.50 132 VAL A C 1
ATOM 1069 O O . VAL A 1 132 ? -15.524 22.236 2.413 1.00 57.50 132 VAL A O 1
ATOM 1072 N N . TRP A 1 133 ? -15.692 20.228 3.393 1.00 54.66 133 TRP A N 1
ATOM 1073 C CA . TRP A 1 133 ? -14.248 19.995 3.358 1.00 54.66 133 TRP A CA 1
ATOM 1074 C C . TRP A 1 133 ? -13.825 19.376 2.032 1.00 54.66 133 TRP A C 1
ATOM 1076 O O . TRP A 1 133 ? -14.509 18.506 1.491 1.00 54.66 133 TRP A O 1
ATOM 1086 N N . GLN A 1 134 ? -12.707 19.876 1.501 1.00 47.97 134 GLN A N 1
ATOM 1087 C CA . GLN A 1 134 ? -12.194 19.517 0.189 1.00 47.97 134 GLN A CA 1
ATOM 1088 C C . GLN A 1 134 ? -10.970 18.602 0.250 1.00 47.97 134 GLN A C 1
ATOM 1090 O O . GLN A 1 134 ? -9.933 18.994 0.785 1.00 47.97 134 GLN A O 1
ATOM 1095 N N . LEU A 1 135 ? -11.084 17.400 -0.322 1.00 52.91 135 LEU A N 1
ATOM 1096 C CA . LEU A 1 135 ? -10.032 16.388 -0.284 1.00 52.91 135 LEU A CA 1
ATOM 1097 C C . LEU A 1 135 ? -9.017 16.524 -1.435 1.00 52.91 135 LEU A C 1
ATOM 1099 O O . LEU A 1 135 ? -9.288 16.145 -2.571 1.00 52.91 135 LEU A O 1
ATOM 1103 N N . LYS A 1 136 ? -7.798 16.989 -1.135 1.00 47.91 136 LYS A N 1
ATOM 1104 C CA . LYS A 1 136 ? -6.741 17.183 -2.152 1.00 47.91 136 LYS A CA 1
ATOM 1105 C C . LYS A 1 136 ? -5.999 15.929 -2.594 1.00 47.91 136 LYS A C 1
ATOM 1107 O O . LYS A 1 136 ? -5.317 15.950 -3.617 1.00 47.91 136 LYS A O 1
ATOM 1112 N N . ARG A 1 137 ? -6.027 14.882 -1.777 1.00 50.66 137 ARG A N 1
ATOM 1113 C CA . ARG A 1 137 ? -5.332 13.618 -2.019 1.00 50.66 137 ARG A CA 1
ATOM 1114 C C . ARG A 1 137 ? -6.239 12.490 -1.579 1.00 50.66 137 ARG A C 1
ATOM 1116 O O . ARG A 1 137 ? -6.981 12.636 -0.617 1.00 50.66 137 ARG A O 1
ATOM 1123 N N . SER A 1 138 ? -6.182 11.384 -2.294 1.00 57.88 138 SER A N 1
ATOM 1124 C CA . SER A 1 138 ? -6.956 10.186 -2.013 1.00 57.88 138 SER A CA 1
ATOM 1125 C C . SER A 1 138 ? -6.693 9.676 -0.588 1.00 57.88 138 SER A C 1
ATOM 1127 O O . SER A 1 138 ? -5.545 9.434 -0.232 1.00 57.88 138 SER A O 1
ATOM 1129 N N . ILE A 1 139 ? -7.744 9.503 0.223 1.00 64.44 139 ILE A N 1
ATOM 1130 C CA . ILE A 1 139 ? -7.624 8.942 1.580 1.00 64.44 139 ILE A CA 1
ATOM 1131 C C . ILE A 1 139 ? -7.424 7.434 1.500 1.00 64.44 139 ILE A C 1
ATOM 1133 O O . ILE A 1 139 ? -8.181 6.737 0.819 1.00 64.44 139 ILE A O 1
ATOM 1137 N N . TYR A 1 140 ? -6.452 6.924 2.242 1.00 57.72 140 TYR A N 1
ATOM 1138 C CA . TYR A 1 140 ? -6.217 5.493 2.358 1.00 57.72 140 TYR A CA 1
ATOM 1139 C C . TYR A 1 140 ? -7.477 4.711 2.782 1.00 57.72 140 TYR A C 1
ATOM 1141 O O . TYR A 1 140 ? -8.246 5.166 3.624 1.00 57.72 140 TYR A O 1
ATOM 1149 N N . GLY A 1 141 ? -7.718 3.543 2.179 1.00 59.41 141 GLY A N 1
ATOM 1150 C CA . GLY A 1 141 ? -8.884 2.695 2.484 1.00 59.41 141 GLY A CA 1
ATOM 1151 C C . GLY A 1 141 ? -10.146 2.953 1.645 1.00 59.41 141 GLY A C 1
ATOM 1152 O O . GLY A 1 141 ? -11.072 2.145 1.676 1.00 59.41 141 GLY A O 1
ATOM 1153 N N . LEU A 1 142 ? -10.192 4.011 0.827 1.00 65.75 142 LEU A N 1
ATOM 1154 C CA . LEU A 1 142 ? -11.251 4.175 -0.180 1.00 65.75 142 LEU A CA 1
ATOM 1155 C C . LEU A 1 142 ? -10.885 3.444 -1.482 1.00 65.75 142 LEU A C 1
ATOM 1157 O O . LEU A 1 142 ? -9.771 3.580 -1.988 1.00 65.75 142 LEU A O 1
ATOM 1161 N N . LYS A 1 143 ? -11.850 2.756 -2.114 1.00 62.88 143 LYS A N 1
ATOM 1162 C CA . LYS A 1 143 ? -11.658 2.116 -3.440 1.00 62.88 143 LYS A CA 1
ATOM 1163 C C . LYS A 1 143 ? -11.147 3.097 -4.509 1.00 62.88 143 LYS A C 1
ATOM 1165 O O . LYS A 1 143 ? -10.389 2.723 -5.401 1.00 62.88 143 LYS A O 1
ATOM 1170 N N . GLN A 1 144 ? -11.554 4.362 -4.411 1.00 68.75 144 GLN A N 1
ATOM 1171 C CA . GLN A 1 144 ? -11.131 5.443 -5.307 1.00 68.75 144 GLN A CA 1
ATOM 1172 C C . GLN A 1 144 ? -9.637 5.765 -5.156 1.00 68.75 144 GLN A C 1
ATOM 1174 O O . GLN A 1 144 ? -8.978 6.101 -6.138 1.00 68.75 144 GLN A O 1
ATOM 1179 N N . SER A 1 145 ? -9.089 5.596 -3.954 1.00 70.56 145 SER A N 1
ATOM 1180 C CA . SER A 1 145 ? -7.698 5.905 -3.635 1.00 70.56 145 SER A CA 1
ATOM 1181 C C . SER A 1 145 ? -6.724 4.895 -4.207 1.00 70.56 145 SER A C 1
ATOM 1183 O O . SER A 1 145 ? -5.743 5.298 -4.825 1.00 70.56 145 SER A O 1
ATOM 1185 N N . ALA A 1 146 ? -7.046 3.603 -4.116 1.00 71.12 146 ALA A N 1
ATOM 1186 C CA . ALA A 1 146 ? -6.260 2.553 -4.761 1.00 71.12 146 ALA A CA 1
ATOM 1187 C C . ALA A 1 146 ? -6.201 2.750 -6.287 1.00 71.12 146 ALA A C 1
ATOM 1189 O O . ALA A 1 146 ? -5.146 2.619 -6.907 1.00 71.12 146 ALA A O 1
ATOM 1190 N N . ARG A 1 147 ? -7.324 3.146 -6.907 1.00 76.62 147 ARG A N 1
ATOM 1191 C CA . ARG A 1 147 ? -7.371 3.441 -8.348 1.00 76.62 147 ARG A CA 1
ATOM 1192 C C . ARG A 1 147 ? -6.547 4.677 -8.718 1.00 76.62 147 ARG A C 1
ATOM 1194 O O . ARG A 1 147 ? -5.836 4.647 -9.724 1.00 76.62 147 ARG A O 1
ATOM 1201 N N . ALA A 1 148 ? -6.648 5.749 -7.934 1.00 80.19 148 ALA A N 1
ATOM 1202 C CA . ALA A 1 148 ? -5.869 6.967 -8.146 1.00 80.19 148 ALA A CA 1
ATOM 1203 C C . ALA A 1 148 ? -4.364 6.695 -8.007 1.00 80.19 148 ALA A C 1
ATOM 1205 O O . ALA A 1 148 ? -3.586 7.120 -8.860 1.00 80.19 148 ALA A O 1
ATOM 1206 N N . TRP A 1 149 ? -3.972 5.918 -6.993 1.00 84.62 149 TRP A N 1
ATOM 1207 C CA . TRP A 1 149 ? -2.589 5.505 -6.793 1.00 84.62 149 TRP A CA 1
ATOM 1208 C C . TRP A 1 149 ? -2.067 4.655 -7.949 1.00 84.62 149 TRP A C 1
ATOM 1210 O O . TRP A 1 149 ? -1.057 5.016 -8.540 1.00 84.62 149 TRP A O 1
ATOM 1220 N N . ASN A 1 150 ? -2.786 3.606 -8.358 1.00 85.00 150 ASN A N 1
ATOM 1221 C CA . ASN A 1 150 ? -2.362 2.765 -9.482 1.00 85.00 150 ASN A CA 1
ATOM 1222 C C . ASN A 1 150 ? -2.211 3.575 -10.784 1.00 85.00 150 ASN A C 1
ATOM 1224 O O . ASN A 1 150 ? -1.264 3.383 -11.545 1.00 85.00 150 ASN A O 1
ATOM 1228 N N . THR A 1 151 ? -3.116 4.531 -11.025 1.00 86.00 151 THR A N 1
ATOM 1229 C CA . THR A 1 151 ? -3.009 5.445 -12.174 1.00 86.00 151 THR A CA 1
ATOM 1230 C C . THR A 1 151 ? -1.735 6.282 -12.079 1.00 86.00 151 THR A C 1
ATOM 1232 O O . THR A 1 151 ? -0.979 6.364 -13.046 1.00 86.00 151 THR A O 1
ATOM 1235 N N . LYS A 1 152 ? -1.446 6.842 -10.898 1.00 88.19 152 LYS A N 1
ATOM 1236 C CA . LYS A 1 152 ? -0.260 7.672 -10.693 1.00 88.19 152 LYS A CA 1
ATOM 1237 C C . LYS A 1 152 ? 1.045 6.880 -10.778 1.00 88.19 152 LYS A C 1
ATOM 1239 O O . LYS A 1 152 ? 1.992 7.331 -11.418 1.00 88.19 152 LYS A O 1
ATOM 1244 N N . ALA A 1 153 ? 1.087 5.698 -10.173 1.00 89.31 153 ALA A N 1
ATOM 1245 C CA . ALA A 1 153 ? 2.224 4.790 -10.226 1.00 89.31 153 ALA A CA 1
ATOM 1246 C C . ALA A 1 153 ? 2.530 4.385 -11.672 1.00 89.31 153 ALA A C 1
ATOM 1248 O O . ALA A 1 153 ? 3.683 4.452 -12.094 1.00 89.31 153 ALA A O 1
ATOM 1249 N N . ARG A 1 154 ? 1.496 4.073 -12.467 1.00 90.75 154 ARG A N 1
ATOM 1250 C CA . ARG A 1 154 ? 1.646 3.784 -13.898 1.00 90.75 154 ARG A CA 1
ATOM 1251 C C . ARG A 1 154 ? 2.287 4.940 -14.657 1.00 90.75 154 ARG A C 1
ATOM 1253 O O . ARG A 1 154 ? 3.212 4.701 -15.429 1.00 90.75 154 ARG A O 1
ATOM 1260 N N . GLU A 1 155 ? 1.814 6.171 -14.459 1.00 91.50 155 GLU A N 1
ATOM 1261 C CA . GLU A 1 155 ? 2.391 7.360 -15.107 1.00 91.50 155 GLU A CA 1
ATOM 1262 C C . GLU A 1 155 ? 3.883 7.507 -14.786 1.00 91.50 155 GLU A C 1
ATOM 1264 O O . GLU A 1 155 ? 4.700 7.718 -15.685 1.00 91.50 155 GLU A O 1
ATOM 1269 N N . ILE A 1 156 ? 4.242 7.363 -13.509 1.00 91.88 156 ILE A N 1
ATOM 1270 C CA . ILE A 1 156 ? 5.624 7.496 -13.036 1.00 91.88 156 ILE A CA 1
ATOM 1271 C C . ILE A 1 156 ? 6.498 6.393 -13.632 1.00 91.88 156 ILE A C 1
ATOM 1273 O O . ILE A 1 156 ? 7.527 6.688 -14.235 1.00 91.88 156 ILE A O 1
ATOM 1277 N N . LEU A 1 157 ? 6.074 5.134 -13.516 1.00 93.62 157 LEU A N 1
ATOM 1278 C CA . LEU A 1 157 ? 6.819 3.982 -14.024 1.00 93.62 157 LEU A CA 1
ATOM 1279 C C . LEU A 1 157 ? 7.011 4.072 -15.541 1.00 93.62 157 LEU A C 1
ATOM 1281 O O . LEU A 1 157 ? 8.122 3.858 -16.026 1.00 93.62 157 LEU A O 1
ATOM 1285 N N . THR A 1 158 ? 5.981 4.503 -16.273 1.00 93.56 158 THR A N 1
ATOM 1286 C CA . THR A 1 158 ? 6.069 4.747 -17.722 1.00 93.56 158 THR A CA 1
ATOM 1287 C C . THR A 1 158 ? 7.067 5.859 -18.046 1.00 93.56 158 THR A C 1
ATOM 1289 O O . THR A 1 158 ? 7.892 5.707 -18.943 1.00 93.56 158 THR A O 1
ATOM 1292 N N . THR A 1 159 ? 7.062 6.952 -17.277 1.00 93.00 159 THR A N 1
ATOM 1293 C CA . THR A 1 159 ? 8.018 8.066 -17.438 1.00 93.00 159 THR A CA 1
ATOM 1294 C C . THR A 1 159 ? 9.461 7.622 -17.186 1.00 93.00 159 THR A C 1
ATOM 1296 O O . THR A 1 159 ? 10.388 8.074 -17.854 1.00 93.00 159 THR A O 1
ATOM 1299 N N . VAL A 1 160 ? 9.654 6.699 -16.244 1.00 91.62 160 VAL A N 1
ATOM 1300 C CA . VAL A 1 160 ? 10.953 6.100 -15.901 1.00 91.62 160 VAL A CA 1
ATOM 1301 C C . VAL A 1 160 ? 11.366 4.991 -16.898 1.00 91.62 160 VAL A C 1
ATOM 1303 O O . VAL A 1 160 ? 12.460 4.429 -16.803 1.00 91.62 160 VAL A O 1
ATOM 1306 N N . GLY A 1 161 ? 10.532 4.704 -17.904 1.00 93.44 161 GLY A N 1
ATOM 1307 C CA . GLY A 1 161 ? 10.828 3.793 -19.014 1.00 93.44 161 GLY A CA 1
ATOM 1308 C C . GLY A 1 161 ? 10.356 2.352 -18.811 1.00 93.44 161 GLY A C 1
ATOM 1309 O O . GLY A 1 161 ? 10.700 1.478 -19.609 1.00 93.44 161 GLY A O 1
ATOM 1310 N N . PHE A 1 162 ? 9.583 2.079 -17.761 1.00 95.75 162 PHE A N 1
ATOM 1311 C CA . PHE A 1 162 ? 8.946 0.780 -17.571 1.00 95.75 162 PHE A CA 1
ATOM 1312 C C . PHE A 1 162 ? 7.682 0.648 -18.418 1.00 95.75 162 PHE A C 1
ATOM 1314 O O . PHE A 1 162 ? 6.951 1.610 -18.636 1.00 95.75 162 PHE A O 1
ATOM 1321 N N . HIS A 1 163 ? 7.385 -0.576 -18.840 1.00 94.38 163 HIS A N 1
ATOM 1322 C CA . HIS A 1 163 ? 6.157 -0.910 -19.548 1.00 94.38 163 HIS A CA 1
ATOM 1323 C C . HIS A 1 163 ? 5.378 -1.950 -18.752 1.00 94.38 163 HIS A C 1
ATOM 1325 O O . HIS A 1 163 ? 5.955 -2.898 -18.222 1.00 94.38 163 HIS A O 1
ATOM 1331 N N . GLN A 1 164 ? 4.063 -1.772 -18.667 1.00 94.75 164 GLN A N 1
ATOM 1332 C CA . GLN A 1 164 ? 3.186 -2.698 -17.958 1.00 94.75 164 GLN A CA 1
ATOM 1333 C C . GLN A 1 164 ? 3.110 -4.040 -18.701 1.00 94.75 164 GLN A C 1
ATOM 1335 O O . GLN A 1 164 ? 2.961 -4.074 -19.929 1.00 94.75 164 GLN A O 1
ATOM 1340 N N . ALA A 1 165 ? 3.215 -5.148 -17.971 1.00 92.69 165 ALA A N 1
ATOM 1341 C CA . ALA A 1 165 ? 3.095 -6.480 -18.538 1.00 92.69 165 ALA A CA 1
ATOM 1342 C C . ALA A 1 165 ? 1.647 -6.757 -18.975 1.00 92.69 165 ALA A C 1
ATOM 1344 O O . ALA A 1 165 ? 0.684 -6.310 -18.359 1.00 92.69 165 ALA A O 1
ATOM 1345 N N . LYS A 1 166 ? 1.480 -7.537 -20.050 1.00 89.62 166 LYS A N 1
ATOM 1346 C CA . LYS A 1 166 ? 0.143 -7.949 -20.520 1.00 89.62 166 LYS A CA 1
ATOM 1347 C C . LYS A 1 166 ? -0.488 -9.028 -19.641 1.00 89.62 166 LYS A C 1
ATOM 1349 O O . LYS A 1 166 ? -1.706 -9.117 -19.582 1.00 89.62 166 LYS A O 1
ATOM 1354 N N . ALA A 1 167 ? 0.347 -9.860 -19.021 1.00 87.88 167 ALA A N 1
ATOM 1355 C CA . ALA A 1 167 ? -0.095 -10.969 -18.183 1.00 87.88 167 ALA A CA 1
ATOM 1356 C C . ALA A 1 167 ? -0.517 -10.511 -16.778 1.00 87.88 167 ALA A C 1
ATOM 1358 O O . ALA A 1 167 ? -1.377 -11.143 -16.177 1.00 87.88 167 ALA A O 1
ATOM 1359 N N . ASP A 1 168 ? 0.059 -9.412 -16.279 1.00 88.75 168 ASP A N 1
ATOM 1360 C CA . ASP A 1 168 ? -0.215 -8.878 -14.947 1.00 88.75 168 ASP A CA 1
ATOM 1361 C C . ASP A 1 168 ? -0.140 -7.341 -14.961 1.00 88.75 168 ASP A C 1
ATOM 1363 O O . ASP A 1 168 ? 0.882 -6.752 -15.314 1.00 88.75 168 ASP A O 1
ATOM 1367 N N . LEU A 1 169 ? -1.2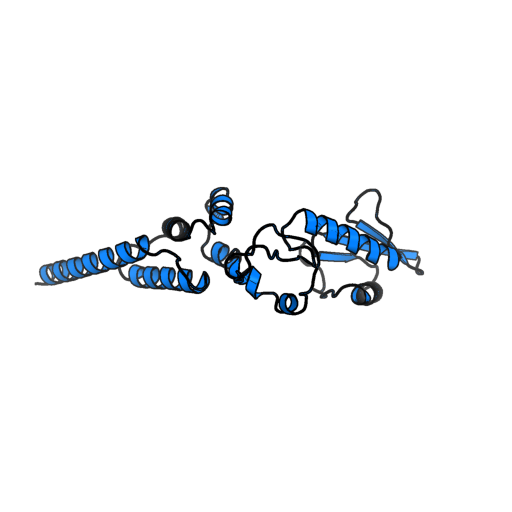38 -6.690 -14.566 1.00 87.31 169 LEU A N 1
ATOM 1368 C CA . LEU A 1 169 ? -1.366 -5.230 -14.527 1.00 87.31 169 LEU A CA 1
ATOM 1369 C C . LEU A 1 169 ? -0.597 -4.586 -13.362 1.00 87.31 169 LEU A C 1
ATOM 1371 O O . LEU A 1 169 ? -0.444 -3.364 -13.333 1.00 87.31 169 LEU A O 1
ATOM 1375 N N . CYS A 1 170 ? -0.120 -5.372 -12.409 1.00 90.81 170 CYS A N 1
ATOM 1376 C CA . CYS A 1 170 ? 0.727 -4.908 -11.320 1.00 90.81 170 CYS A CA 1
ATOM 1377 C C . CYS A 1 170 ? 2.219 -5.063 -11.637 1.00 90.81 170 CYS A C 1
ATOM 1379 O O . CYS A 1 170 ? 3.048 -4.499 -10.925 1.00 90.81 170 CYS A O 1
ATOM 1381 N N . LEU A 1 171 ? 2.565 -5.780 -12.711 1.00 94.44 171 LEU A N 1
ATOM 1382 C CA . LEU A 1 171 ? 3.941 -6.030 -13.118 1.00 94.44 171 LEU A CA 1
ATOM 1383 C C . LEU A 1 171 ? 4.397 -5.038 -14.191 1.00 94.44 171 LEU A C 1
ATOM 1385 O O . LEU A 1 171 ? 3.754 -4.849 -15.225 1.00 94.44 171 LEU A O 1
ATOM 1389 N N . TYR A 1 172 ? 5.567 -4.457 -13.970 1.00 95.38 172 TYR A N 1
ATOM 1390 C CA . TYR A 1 172 ? 6.215 -3.505 -14.857 1.00 95.38 172 TYR A CA 1
ATOM 1391 C C . TYR A 1 172 ? 7.608 -4.001 -15.219 1.00 95.38 172 TYR A C 1
ATOM 1393 O O . TYR A 1 172 ? 8.356 -4.463 -14.363 1.00 95.38 172 TYR A O 1
ATOM 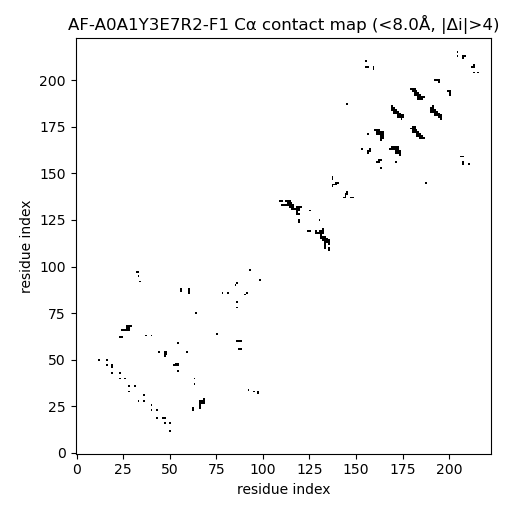1401 N N . ILE A 1 173 ? 7.961 -3.902 -16.498 1.00 96.00 173 ILE A N 1
ATOM 1402 C CA . ILE A 1 173 ? 9.186 -4.475 -17.055 1.00 96.00 173 ILE A CA 1
ATOM 1403 C C . ILE A 1 173 ? 9.954 -3.382 -17.792 1.00 96.00 173 ILE A C 1
ATOM 1405 O O . ILE A 1 173 ? 9.382 -2.639 -18.598 1.00 96.00 173 ILE A O 1
ATOM 1409 N N . ARG A 1 174 ? 11.259 -3.296 -17.543 1.00 95.06 174 ARG A N 1
ATOM 1410 C CA . ARG A 1 174 ? 12.175 -2.427 -18.282 1.00 95.06 174 ARG A CA 1
ATOM 1411 C C . ARG A 1 174 ? 13.400 -3.213 -18.716 1.00 95.06 174 ARG A C 1
ATOM 1413 O O . ARG A 1 174 ? 14.001 -3.929 -17.922 1.00 95.06 174 ARG A O 1
ATOM 1420 N N . LYS A 1 175 ? 13.769 -3.061 -19.986 1.00 93.38 175 LYS A N 1
ATOM 1421 C CA . LYS A 1 175 ? 14.999 -3.629 -20.534 1.00 93.38 175 LYS A CA 1
ATOM 1422 C C . LYS A 1 175 ? 16.142 -2.649 -20.318 1.00 93.38 175 LYS A C 1
ATOM 1424 O O . LYS A 1 175 ? 16.065 -1.511 -20.781 1.00 93.38 175 LYS A O 1
ATOM 1429 N N . GLU A 1 176 ? 17.186 -3.100 -19.643 1.00 90.31 176 GLU A N 1
ATOM 1430 C CA . GLU A 1 176 ? 18.370 -2.295 -19.370 1.00 90.31 176 GLU A CA 1
ATOM 1431 C C . GLU A 1 176 ? 19.360 -2.329 -20.554 1.00 90.31 176 GLU A C 1
ATOM 1433 O O . GLU A 1 176 ? 19.335 -3.260 -21.374 1.00 90.31 176 GLU A O 1
ATOM 1438 N N . PRO A 1 177 ? 20.270 -1.340 -20.664 1.00 86.88 177 PRO A N 1
ATOM 1439 C CA . PRO A 1 177 ? 21.288 -1.301 -21.719 1.00 86.88 177 PRO A CA 1
ATOM 1440 C C . PRO A 1 177 ? 22.198 -2.539 -21.751 1.00 86.88 177 PRO A C 1
ATOM 1442 O O . PRO A 1 177 ? 22.629 -2.966 -22.821 1.00 86.88 177 PRO A O 1
ATOM 1445 N N . SER A 1 178 ? 22.435 -3.157 -20.592 1.00 84.81 178 SER A N 1
ATOM 1446 C CA . SER A 1 178 ? 23.176 -4.416 -20.401 1.00 84.81 178 SER A CA 1
ATOM 1447 C C . SER A 1 178 ? 22.471 -5.653 -20.976 1.00 84.81 178 SER A C 1
ATOM 1449 O O . SER A 1 178 ? 23.027 -6.745 -20.919 1.00 84.81 178 SER A O 1
ATOM 1451 N N . ARG A 1 179 ? 21.269 -5.501 -21.553 1.00 87.12 179 ARG A N 1
ATOM 1452 C CA . ARG A 1 179 ? 20.336 -6.567 -21.970 1.00 87.12 179 ARG A CA 1
ATOM 1453 C C . ARG A 1 179 ? 19.661 -7.326 -20.827 1.00 87.12 179 ARG A C 1
ATOM 1455 O O . ARG A 1 179 ? 18.825 -8.179 -21.129 1.00 87.12 179 ARG A O 1
ATOM 1462 N N . SER A 1 180 ? 19.955 -7.009 -19.570 1.00 90.12 180 SER A N 1
ATOM 1463 C CA . SER A 1 180 ? 19.193 -7.534 -18.441 1.00 90.12 180 SER A CA 1
ATOM 1464 C C . SER A 1 180 ? 17.818 -6.878 -18.330 1.00 90.12 180 SER A C 1
ATOM 1466 O O . SER A 1 180 ? 17.514 -5.873 -18.983 1.00 90.12 180 SER A O 1
ATOM 1468 N N . MET A 1 181 ? 16.948 -7.519 -17.557 1.00 93.25 181 MET A N 1
ATOM 1469 C CA . MET A 1 181 ? 15.582 -7.070 -17.327 1.00 93.25 181 MET A CA 1
ATOM 1470 C C . MET A 1 181 ? 15.437 -6.653 -15.873 1.00 93.25 181 MET A C 1
ATOM 1472 O O . MET A 1 181 ? 15.868 -7.373 -14.973 1.00 93.25 181 MET A O 1
ATOM 1476 N N . THR A 1 182 ? 14.787 -5.516 -15.668 1.00 95.25 182 THR A N 1
ATOM 1477 C CA . THR A 1 182 ? 14.364 -5.049 -14.354 1.00 95.25 182 THR A CA 1
ATOM 1478 C C . THR A 1 182 ? 12.852 -5.151 -14.264 1.00 95.25 182 THR A C 1
ATOM 1480 O O . THR A 1 182 ? 12.132 -4.722 -15.174 1.00 95.25 182 THR A O 1
ATOM 1483 N N . TYR A 1 183 ? 12.377 -5.688 -13.151 1.00 95.06 183 TYR A N 1
ATOM 1484 C CA . TYR A 1 183 ? 10.968 -5.876 -12.856 1.00 95.06 183 TYR A CA 1
ATOM 1485 C C . TYR A 1 183 ? 10.584 -5.031 -11.651 1.00 95.06 183 TYR A C 1
ATOM 1487 O O . TYR A 1 183 ? 11.321 -4.954 -10.670 1.00 95.06 183 TYR A O 1
ATOM 1495 N N . VAL A 1 184 ? 9.416 -4.409 -11.730 1.00 95.00 184 VAL A N 1
ATOM 1496 C CA . VAL A 1 184 ? 8.783 -3.724 -10.609 1.00 95.00 184 VAL A CA 1
ATOM 1497 C C . VAL A 1 184 ? 7.385 -4.295 -10.452 1.00 95.00 184 VAL A C 1
ATOM 1499 O O . VAL A 1 184 ? 6.585 -4.227 -11.384 1.00 95.00 184 VAL A O 1
ATOM 1502 N N . LEU A 1 185 ? 7.095 -4.867 -9.290 1.00 93.69 185 LEU A N 1
ATOM 1503 C CA . LEU A 1 185 ? 5.769 -5.345 -8.926 1.00 93.69 185 LEU A CA 1
ATOM 1504 C C . LEU A 1 185 ? 5.155 -4.366 -7.925 1.00 93.69 185 LEU A C 1
ATOM 1506 O O . LEU A 1 185 ? 5.754 -4.057 -6.896 1.00 93.69 185 LEU A O 1
ATOM 1510 N N . LEU A 1 186 ? 3.970 -3.861 -8.253 1.00 90.94 186 LEU A N 1
ATOM 1511 C CA . LEU A 1 186 ? 3.202 -2.962 -7.401 1.00 90.94 186 LEU A CA 1
ATOM 1512 C C . LEU A 1 186 ? 2.143 -3.756 -6.632 1.00 90.94 186 LEU A C 1
ATOM 1514 O O . LEU A 1 186 ? 1.201 -4.269 -7.237 1.00 90.94 186 LEU A O 1
ATOM 1518 N N . TYR A 1 187 ? 2.246 -3.794 -5.307 1.00 87.12 187 TYR A N 1
ATOM 1519 C CA . TYR A 1 187 ? 1.228 -4.383 -4.441 1.00 87.12 187 TYR A CA 1
ATOM 1520 C C . TYR A 1 187 ? 0.721 -3.345 -3.453 1.00 87.12 187 TYR A C 1
ATOM 1522 O O . TYR A 1 187 ? 1.400 -2.994 -2.496 1.00 87.12 187 TYR A O 1
ATOM 1530 N N . VAL A 1 188 ? -0.498 -2.859 -3.682 1.00 81.31 188 VAL A N 1
ATOM 1531 C CA . VAL A 1 188 ? -1.099 -1.787 -2.878 1.0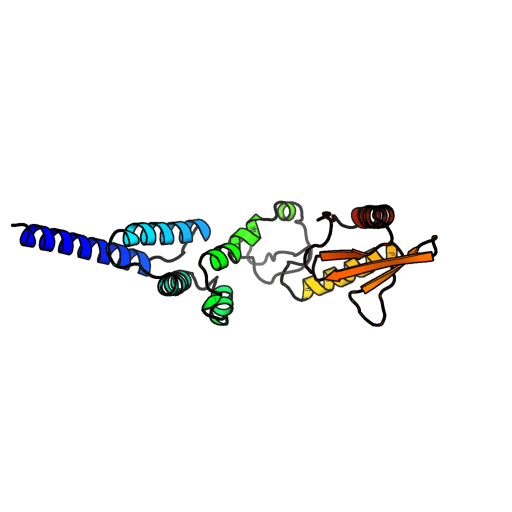0 81.31 188 VAL A CA 1
ATOM 1532 C C . VAL A 1 188 ? -0.154 -0.575 -2.822 1.00 81.31 188 VAL A C 1
ATOM 1534 O O . VAL A 1 188 ? -0.053 0.134 -3.824 1.00 81.31 188 VAL A O 1
ATOM 1537 N N . ASP A 1 189 ? 0.550 -0.359 -1.710 1.00 81.38 189 ASP A N 1
ATOM 1538 C CA . ASP A 1 189 ? 1.483 0.758 -1.515 1.00 81.38 189 ASP A CA 1
ATOM 1539 C C . ASP A 1 189 ? 2.955 0.350 -1.651 1.00 81.38 189 ASP A C 1
ATOM 1541 O O . ASP A 1 189 ? 3.825 1.219 -1.715 1.00 81.38 189 ASP A O 1
ATOM 1545 N N . ASP A 1 190 ? 3.235 -0.951 -1.729 1.00 86.81 190 ASP A N 1
ATOM 1546 C CA . ASP A 1 190 ? 4.585 -1.494 -1.772 1.00 86.81 190 ASP A CA 1
ATOM 1547 C C . ASP A 1 190 ? 5.055 -1.705 -3.215 1.00 86.81 190 ASP A C 1
ATOM 1549 O O . ASP A 1 190 ? 4.305 -2.128 -4.103 1.00 86.81 190 ASP A O 1
ATOM 1553 N N . LEU A 1 191 ? 6.338 -1.425 -3.442 1.00 90.44 191 LEU A N 1
ATOM 1554 C CA . LEU A 1 191 ? 7.022 -1.632 -4.713 1.00 90.44 191 LEU A CA 1
ATOM 1555 C C . LEU A 1 191 ? 8.141 -2.648 -4.514 1.00 90.44 191 LEU A C 1
ATOM 1557 O O . LEU A 1 191 ? 9.158 -2.350 -3.890 1.00 90.44 191 LEU A O 1
ATOM 1561 N N . LEU A 1 192 ? 7.964 -3.836 -5.081 1.00 92.31 192 LEU A N 1
ATOM 1562 C CA . LEU A 1 192 ? 9.002 -4.854 -5.135 1.00 92.31 192 LEU A CA 1
ATOM 1563 C C . LEU A 1 192 ? 9.828 -4.649 -6.405 1.00 92.31 192 LEU A C 1
ATOM 1565 O O . LEU A 1 192 ? 9.287 -4.687 -7.509 1.00 92.31 192 LEU A O 1
ATOM 1569 N N . ILE A 1 193 ? 11.135 -4.444 -6.255 1.00 93.06 193 ILE A N 1
ATOM 1570 C CA . ILE A 1 193 ? 12.061 -4.248 -7.374 1.00 93.06 193 ILE A CA 1
ATOM 1571 C C . ILE A 1 193 ? 12.948 -5.486 -7.483 1.00 93.06 193 ILE A C 1
ATOM 1573 O O . ILE A 1 193 ? 13.708 -5.781 -6.567 1.00 93.06 193 ILE A O 1
ATOM 1577 N N . ALA A 1 194 ? 12.881 -6.181 -8.615 1.00 93.50 194 ALA A N 1
ATOM 1578 C CA . ALA A 1 194 ? 13.804 -7.258 -8.950 1.00 93.50 194 ALA A CA 1
ATOM 1579 C C . ALA A 1 194 ? 14.702 -6.808 -10.105 1.00 93.50 194 ALA A C 1
ATOM 1581 O O . ALA A 1 194 ? 14.229 -6.509 -11.204 1.00 93.50 194 ALA A O 1
ATOM 1582 N N . ALA A 1 195 ? 16.002 -6.747 -9.845 1.00 92.75 195 ALA A N 1
ATOM 1583 C CA . ALA A 1 195 ? 17.022 -6.342 -10.801 1.00 92.75 195 ALA A CA 1
ATOM 1584 C C . ALA A 1 195 ? 18.182 -7.345 -10.782 1.00 92.75 195 ALA A C 1
ATOM 1586 O O . ALA A 1 195 ? 18.304 -8.153 -9.868 1.00 92.75 195 ALA A O 1
ATOM 1587 N N . GLU A 1 196 ? 19.048 -7.277 -11.790 1.00 89.50 196 GLU A N 1
ATOM 1588 C CA . GLU A 1 196 ? 20.233 -8.141 -11.888 1.00 89.50 196 GLU A CA 1
ATOM 1589 C C . GLU A 1 196 ? 21.257 -7.885 -10.771 1.00 89.50 196 GLU A C 1
ATOM 1591 O O . GLU A 1 196 ? 21.965 -8.797 -10.355 1.00 89.50 196 GLU A O 1
ATOM 1596 N N . ASN A 1 197 ? 21.360 -6.640 -10.305 1.00 88.44 197 ASN A N 1
ATOM 1597 C CA . ASN A 1 197 ? 22.255 -6.253 -9.224 1.00 88.44 197 ASN A CA 1
ATOM 1598 C C . ASN A 1 197 ? 21.697 -5.0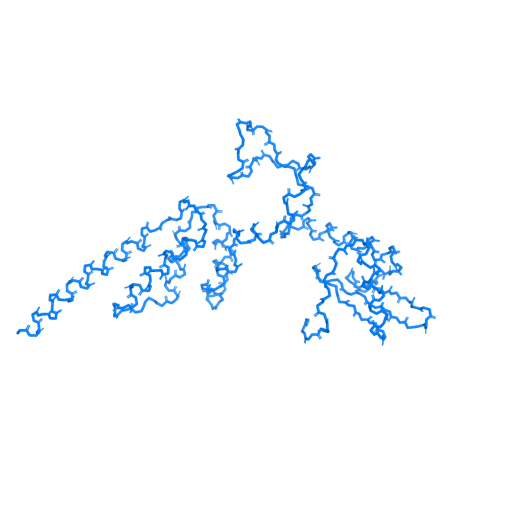57 -8.438 1.00 88.44 197 ASN A C 1
ATOM 1600 O O . ASN A 1 197 ? 20.862 -4.288 -8.932 1.00 88.44 197 ASN A O 1
ATOM 1604 N N . ASP A 1 198 ? 22.228 -4.865 -7.233 1.00 89.19 198 ASP A N 1
ATOM 1605 C CA . ASP A 1 198 ? 21.802 -3.800 -6.321 1.00 89.19 198 ASP A CA 1
ATOM 1606 C C . ASP A 1 198 ? 22.036 -2.402 -6.897 1.00 89.19 198 ASP A C 1
ATOM 1608 O O . ASP A 1 198 ? 21.267 -1.480 -6.640 1.00 89.19 198 ASP A O 1
ATOM 1612 N N . ALA A 1 199 ? 23.069 -2.218 -7.724 1.00 89.94 199 ALA A N 1
ATOM 1613 C CA . ALA A 1 199 ? 23.358 -0.923 -8.337 1.00 89.94 199 ALA A CA 1
ATOM 1614 C C . ALA A 1 199 ? 22.226 -0.465 -9.275 1.00 89.94 199 ALA A C 1
ATOM 1616 O O . ALA A 1 199 ? 21.864 0.721 -9.291 1.00 89.94 199 ALA A O 1
ATOM 1617 N N . VAL A 1 200 ? 21.631 -1.395 -10.028 1.00 91.12 200 VAL A N 1
ATOM 1618 C CA . VAL A 1 200 ? 20.461 -1.131 -10.875 1.00 91.12 200 VAL A CA 1
ATOM 1619 C C . VAL A 1 200 ? 19.232 -0.854 -10.008 1.00 91.12 200 VAL A C 1
ATOM 1621 O O . VAL A 1 200 ? 18.555 0.150 -10.243 1.00 91.12 200 VAL A O 1
ATOM 1624 N N . ALA A 1 201 ? 18.985 -1.654 -8.966 1.00 90.81 201 ALA A N 1
ATOM 1625 C CA . ALA A 1 201 ? 17.869 -1.433 -8.041 1.00 90.81 201 ALA A CA 1
ATOM 1626 C C . ALA A 1 201 ? 17.946 -0.052 -7.359 1.00 90.81 201 ALA A C 1
ATOM 1628 O O . ALA A 1 201 ? 16.977 0.711 -7.375 1.00 90.81 201 ALA A O 1
ATOM 1629 N N . LEU A 1 202 ? 19.125 0.339 -6.868 1.00 90.19 202 LEU A N 1
ATOM 1630 C CA . LEU A 1 202 ? 19.382 1.658 -6.282 1.00 90.19 202 LEU A CA 1
ATOM 1631 C C . LEU A 1 202 ? 19.179 2.791 -7.293 1.00 90.19 202 LEU A C 1
ATOM 1633 O O . LEU A 1 202 ? 18.711 3.873 -6.935 1.00 90.19 202 LEU A O 1
ATOM 1637 N N . THR A 1 203 ? 19.519 2.565 -8.562 1.00 91.56 203 THR A N 1
ATOM 1638 C CA . THR A 1 203 ? 19.300 3.552 -9.628 1.00 91.56 203 THR A CA 1
ATOM 1639 C C . THR A 1 203 ? 17.813 3.740 -9.909 1.00 91.56 203 THR A C 1
ATOM 1641 O O . THR A 1 203 ? 17.358 4.881 -10.010 1.00 91.56 203 THR A O 1
ATOM 1644 N N . VAL A 1 204 ? 17.043 2.650 -9.976 1.00 91.75 204 VAL A N 1
ATOM 1645 C CA . VAL A 1 204 ? 15.576 2.696 -10.094 1.00 91.75 204 VAL A CA 1
ATOM 1646 C C . VAL A 1 204 ? 14.974 3.426 -8.900 1.00 91.75 204 VAL A C 1
ATOM 1648 O O . VAL A 1 204 ? 14.200 4.361 -9.091 1.00 91.75 204 VAL A O 1
ATOM 1651 N N . ASN A 1 205 ? 15.379 3.070 -7.680 1.00 91.25 205 ASN A N 1
ATOM 1652 C CA . ASN A 1 205 ? 14.888 3.705 -6.461 1.00 91.25 205 ASN A CA 1
ATOM 1653 C C . ASN A 1 205 ? 15.172 5.221 -6.475 1.00 91.25 205 ASN A C 1
ATOM 1655 O O . ASN A 1 205 ? 14.269 6.030 -6.269 1.00 91.25 205 ASN A O 1
ATOM 1659 N N . LYS A 1 206 ? 16.388 5.641 -6.858 1.00 91.00 206 LYS A N 1
ATOM 1660 C CA . LYS A 1 206 ? 16.739 7.064 -7.043 1.00 91.00 206 LYS A CA 1
ATOM 1661 C C . LYS A 1 206 ? 15.911 7.763 -8.123 1.00 91.00 206 LYS A C 1
ATOM 1663 O O . LYS A 1 206 ? 15.617 8.948 -7.982 1.00 91.00 206 LYS A O 1
ATOM 1668 N N . GLN A 1 207 ? 15.574 7.083 -9.217 1.00 91.88 207 GLN A N 1
ATOM 1669 C CA . GLN A 1 207 ? 14.731 7.647 -10.276 1.00 91.88 207 GLN A CA 1
ATOM 1670 C C . GLN A 1 207 ? 13.296 7.847 -9.791 1.00 91.88 207 GLN A C 1
ATOM 1672 O O . GLN A 1 207 ? 12.730 8.918 -10.004 1.00 91.88 207 GLN A O 1
ATOM 1677 N N . LEU A 1 208 ? 12.735 6.852 -9.107 1.00 90.25 208 LEU A N 1
ATOM 1678 C CA . LEU A 1 208 ? 11.386 6.918 -8.556 1.00 90.25 208 LEU A CA 1
ATOM 1679 C C . LEU A 1 208 ? 11.276 7.962 -7.436 1.00 90.25 208 LEU A C 1
ATOM 1681 O O . LEU A 1 208 ? 10.306 8.721 -7.420 1.00 90.25 208 LEU A O 1
ATOM 1685 N N . ASN A 1 209 ? 12.315 8.092 -6.600 1.00 89.25 209 ASN A N 1
ATOM 1686 C CA . ASN A 1 209 ? 12.392 9.086 -5.525 1.00 89.25 209 ASN A CA 1
ATOM 1687 C C . ASN A 1 209 ? 12.302 10.551 -5.996 1.00 89.25 209 ASN A C 1
ATOM 1689 O O . ASN A 1 209 ? 12.037 11.448 -5.199 1.00 89.25 209 ASN A O 1
ATOM 1693 N N . LYS A 1 210 ? 12.479 10.819 -7.297 1.00 89.38 210 LYS A N 1
ATOM 1694 C CA . LYS A 1 210 ? 12.256 12.154 -7.883 1.00 89.38 210 LYS A CA 1
ATOM 1695 C C . LYS A 1 210 ? 10.777 12.510 -8.029 1.00 89.38 210 LYS A C 1
ATOM 1697 O O . LYS A 1 210 ? 10.448 13.690 -8.118 1.00 89.38 210 LYS A O 1
ATOM 1702 N N . TYR A 1 211 ? 9.903 11.509 -8.106 1.00 86.50 211 TYR A N 1
ATOM 1703 C CA . TYR A 1 211 ? 8.471 11.685 -8.353 1.00 86.50 211 TYR A CA 1
ATOM 1704 C C . TYR A 1 211 ? 7.632 11.405 -7.109 1.00 86.50 211 TYR A C 1
ATOM 1706 O O . TYR A 1 211 ? 6.615 12.066 -6.894 1.00 86.50 211 TYR A O 1
ATOM 1714 N N . ILE A 1 212 ? 8.045 10.420 -6.312 1.00 83.62 212 ILE A N 1
ATOM 1715 C CA . ILE A 1 212 ? 7.349 9.958 -5.111 1.00 83.62 212 ILE A CA 1
ATOM 1716 C C . ILE A 1 212 ? 8.364 9.643 -4.025 1.00 83.62 212 ILE A C 1
ATOM 1718 O O . ILE A 1 212 ? 9.415 9.096 -4.309 1.00 83.62 212 ILE A O 1
ATOM 1722 N N . GLU A 1 213 ? 8.048 9.975 -2.781 1.00 80.62 213 GLU A N 1
ATOM 1723 C CA . GLU A 1 213 ? 8.908 9.644 -1.649 1.00 80.62 213 GLU A CA 1
ATOM 1724 C C . GLU A 1 213 ? 8.785 8.149 -1.344 1.00 80.62 213 GLU A C 1
ATOM 1726 O O . GLU A 1 213 ? 7.754 7.695 -0.847 1.00 80.62 213 GLU A O 1
ATOM 1731 N N . ILE A 1 214 ? 9.825 7.389 -1.681 1.00 83.94 214 ILE A N 1
ATOM 1732 C CA . ILE A 1 214 ? 9.904 5.948 -1.447 1.00 83.94 214 ILE A CA 1
ATOM 1733 C C . ILE A 1 214 ? 10.904 5.698 -0.332 1.00 83.94 214 ILE A C 1
ATOM 1735 O O . ILE A 1 214 ? 12.065 6.112 -0.401 1.00 83.94 214 ILE A O 1
ATOM 1739 N N . LYS A 1 215 ? 10.449 4.967 0.683 1.00 84.31 215 LYS A N 1
ATOM 1740 C CA . LYS A 1 215 ? 11.314 4.434 1.726 1.00 84.31 215 LYS A CA 1
ATOM 1741 C C . LYS A 1 215 ? 11.820 3.062 1.295 1.00 84.31 215 LYS A C 1
ATOM 1743 O O . LYS A 1 215 ? 11.023 2.162 1.063 1.00 84.31 215 LYS A O 1
ATOM 1748 N N . ASP A 1 216 ? 13.137 2.914 1.231 1.00 85.38 216 ASP A N 1
ATOM 1749 C CA . ASP A 1 216 ? 13.763 1.610 1.038 1.00 85.38 216 ASP A CA 1
ATOM 1750 C C . ASP A 1 216 ? 13.631 0.773 2.321 1.00 85.38 216 ASP A C 1
ATOM 1752 O O . ASP A 1 216 ? 13.929 1.260 3.419 1.00 85.38 216 ASP A O 1
ATOM 1756 N N . LEU A 1 217 ? 13.134 -0.456 2.183 1.00 85.75 217 LEU A N 1
ATOM 1757 C CA . LEU A 1 217 ? 12.948 -1.408 3.280 1.00 85.75 217 LEU A CA 1
ATOM 1758 C C . LEU A 1 217 ? 14.017 -2.514 3.287 1.00 85.75 217 LEU A C 1
ATOM 1760 O O . LEU A 1 217 ? 14.032 -3.317 4.219 1.00 85.75 217 LEU A O 1
ATOM 1764 N N . GLY A 1 218 ? 14.935 -2.518 2.315 1.00 85.25 218 GLY A N 1
ATOM 1765 C CA . GLY A 1 218 ? 15.966 -3.541 2.164 1.00 85.25 218 GLY A CA 1
ATOM 1766 C C . GLY A 1 218 ? 15.471 -4.797 1.443 1.00 85.25 218 GLY A C 1
ATOM 1767 O O . GLY A 1 218 ? 14.453 -4.781 0.751 1.00 85.25 218 GLY A O 1
ATOM 1768 N N . GLU A 1 219 ? 16.225 -5.888 1.585 1.00 83.44 219 GLU A N 1
ATOM 1769 C CA . GLU A 1 219 ? 15.895 -7.164 0.951 1.00 83.44 219 GLU A CA 1
ATOM 1770 C C . GLU A 1 219 ? 14.569 -7.736 1.457 1.00 83.44 219 GLU A C 1
ATOM 1772 O O . GLU A 1 219 ? 14.232 -7.691 2.644 1.00 83.44 219 GLU A O 1
ATOM 1777 N N . VAL A 1 220 ? 13.819 -8.321 0.529 1.00 81.50 220 VAL A N 1
ATOM 1778 C CA . VAL A 1 220 ? 12.518 -8.909 0.826 1.00 81.50 220 VAL A CA 1
ATOM 1779 C C . VAL A 1 220 ? 12.710 -10.267 1.484 1.00 81.50 220 VAL A C 1
ATOM 1781 O O . VAL A 1 220 ? 13.242 -11.193 0.883 1.00 81.50 220 VAL A O 1
ATOM 1784 N N . SER A 1 221 ? 12.255 -10.378 2.732 1.00 74.31 221 SER A N 1
ATOM 1785 C CA . SER A 1 221 ? 12.271 -11.629 3.501 1.00 74.31 221 SER A CA 1
ATOM 1786 C C . SER A 1 221 ? 10.950 -12.397 3.418 1.00 74.31 221 SER A C 1
ATOM 1788 O O . SER A 1 221 ? 10.963 -13.624 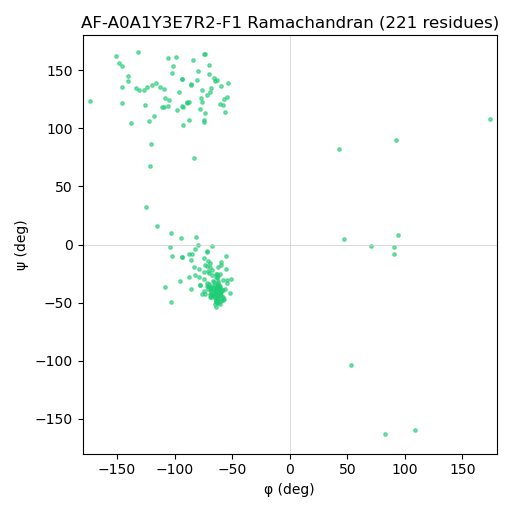3.445 1.00 74.31 221 SER A O 1
ATOM 1790 N N . TYR A 1 222 ? 9.824 -11.688 3.282 1.00 64.31 222 TYR A N 1
ATOM 1791 C CA . TYR A 1 222 ? 8.478 -12.246 3.138 1.00 64.31 222 TYR A CA 1
ATOM 1792 C C . TYR A 1 222 ? 7.646 -11.353 2.210 1.00 64.31 222 TYR A C 1
ATOM 1794 O O . TYR A 1 222 ? 7.690 -10.127 2.349 1.00 64.31 222 TYR A O 1
ATOM 1802 N N . TYR A 1 223 ? 6.905 -11.965 1.285 1.00 54.00 223 TYR A N 1
ATOM 1803 C CA . TYR A 1 223 ? 5.946 -11.304 0.397 1.00 54.00 223 TYR A CA 1
ATOM 1804 C C . TYR A 1 223 ? 4.720 -12.189 0.191 1.00 54.00 223 TYR A C 1
ATOM 1806 O O . TYR A 1 223 ? 4.923 -13.417 0.042 1.00 54.00 223 TYR A O 1
#

Solvent-accessible surface area (backbone atoms only — not comparable to full-atom values): 13771 Å² total; per-residue (Å²): 108,70,70,57,52,48,52,52,51,49,51,53,47,47,53,50,46,51,51,51,49,54,51,58,76,64,43,61,62,81,82,85,53,73,65,60,51,50,50,54,51,50,51,53,48,57,69,39,57,80,60,93,53,76,79,50,68,80,63,48,49,60,54,53,59,71,20,52,46,78,92,47,43,72,58,49,57,62,53,70,76,49,64,77,90,68,68,41,73,68,49,55,68,69,66,36,65,66,56,64,62,67,73,47,80,74,67,78,79,64,84,77,91,45,60,80,34,99,54,50,57,91,92,67,70,59,97,58,76,86,55,50,52,49,57,78,65,72,56,87,92,40,77,68,23,59,52,52,46,54,54,51,51,49,55,52,41,42,74,75,59,31,41,72,41,92,92,38,89,45,34,30,42,29,78,44,95,88,71,48,62,35,39,39,38,54,54,95,92,46,75,49,74,50,48,92,45,69,71,57,44,53,48,51,49,59,58,48,47,74,80,44,92,71,81,87,84,73,83,86,86,78,132

Mean predicted aligned error: 18.76 Å

InterPro domains:
  IPR013103 Reverse transcriptase, RNA-dependent DNA polymerase [PF07727] (119-223)
  IPR061502 Copia/RE1/RE2-like, N-terminal domain [PF14223] (1-93)

pLDDT: mean 70.53, std 16.42, range [33.53, 96.0]

Organism: NCBI:txid6335

Sequence (223 aa):
MWQTLQRLHERASIGRKLYLMRKLYGMRFTHGTMQSHINGILEIVTQSRGLSKNIEDEDLVPIMLCSLPDSYSALVTALEGRDEADLTIEYIFKSNPDKVRQREPKMLLLWQKGAYQSKQPPGFEDTNKDMVWQLKRSIYGLKQSARAWNTKAREILTTVGFHQAKADLCLYIRKEPSRSMTYVLLYVDDLLIAAENDAVALTVNKQLNKYIEIKDLGEVSYY

Radius of gyration: 26.36 Å; Cα contacts (8 Å, |Δi|>4): 169; chains: 1; bounding box: 46×46×86 Å

Secondary structure (DSSP, 8-state):
-HHHHHHHHHHHHHHHHHHHHHHHHT----SS-HHHHHHHHHHHHHHHHTSS----HHHHHHHHHHHS-GGGHHHHHHHHTS-GGG--HHHHHHH-HHHHHHT-GGGGG--SS-SB-SSPPTT---S-TTPPPB-SSPPTT-HHHHHHHHHHHHHHHHHTT-EE-SS-TTEEEEE-TTS-EEEEEEETTEEEEE-SSHHHHHHHHHHHTTTS------S-S--

Foldseek 3Di:
DVVVVVVVVVVVLVVLLVVLVCVLLPAACDDDALVVSVVVNVVSLVVCVVRPDRPDQLNSLVSSLSRYDPVCVVVSVVLVPDDSVVRGPVVCVVVRVVVVVVVDPPVVPDDDDAQFDCADDPPRDDPDGRDGGHDPADDPPDPVRLVVVLVLVQVLLVVVPWDADPVDNQWTWHQDPVRWIWIWGDDRPDIDIDGPDVVVVVVVVVSSCVPDNDDDPPDDPDD

Nearest PDB structures (foldseek):
  7nli-assembly1_B  TM=7.278E-01  e=4.986E-01  Saccharomyces cerevisiae
  6ec2-assembly2_F  TM=6.122E-01  e=1.144E+00  Human immunodeficiency virus 1
  7jmn-assembly1_N  TM=5.402E-01  e=9.690E+00  Thermochaetoides thermophila DSM 1495